Protein AF-A0A813ELY6-F1 (afdb_monomer_lite)

Structure (mmCIF, N/CA/C/O backbone):
data_AF-A0A813ELY6-F1
#
_entry.id   AF-A0A813ELY6-F1
#
loop_
_atom_site.group_PDB
_atom_site.id
_atom_site.type_symbol
_atom_site.label_atom_id
_atom_site.label_alt_id
_atom_site.label_comp_id
_atom_site.label_asym_id
_atom_site.label_entity_id
_atom_site.label_seq_id
_atom_site.pdbx_PDB_ins_code
_atom_site.Cartn_x
_atom_site.Cartn_y
_atom_site.Cartn_z
_atom_site.occupancy
_atom_site.B_iso_or_equiv
_atom_site.auth_seq_id
_atom_site.auth_comp_id
_atom_site.auth_asym_id
_atom_site.auth_atom_id
_atom_site.pdbx_PDB_model_num
ATOM 1 N N . ALA A 1 1 ? 11.443 0.038 -46.497 1.00 30.19 1 ALA A N 1
ATOM 2 C CA . ALA A 1 1 ? 11.469 -1.046 -45.495 1.00 30.19 1 ALA A CA 1
ATOM 3 C C . ALA A 1 1 ? 12.921 -1.267 -45.103 1.00 30.19 1 ALA A C 1
ATOM 5 O O . ALA A 1 1 ? 13.732 -1.429 -46.005 1.00 30.19 1 ALA A O 1
ATOM 6 N N . TYR A 1 2 ? 13.253 -1.204 -43.813 1.00 27.05 2 TYR A N 1
ATOM 7 C CA . TYR A 1 2 ? 14.618 -1.429 -43.331 1.00 27.05 2 TYR A CA 1
ATOM 8 C C . TYR A 1 2 ? 14.737 -2.851 -42.790 1.00 27.05 2 TYR A C 1
ATOM 10 O O . TYR A 1 2 ? 14.126 -3.178 -41.778 1.00 27.05 2 TYR A O 1
ATOM 18 N N . ALA A 1 3 ? 15.506 -3.688 -43.484 1.00 26.28 3 ALA A N 1
ATOM 19 C CA . ALA A 1 3 ? 15.917 -4.991 -42.987 1.00 26.28 3 ALA A CA 1
ATOM 20 C C . ALA A 1 3 ? 17.248 -4.822 -42.241 1.00 26.28 3 ALA A C 1
ATOM 22 O O . ALA A 1 3 ? 18.302 -4.740 -42.867 1.00 26.28 3 ALA A O 1
ATOM 23 N N . HIS A 1 4 ? 17.186 -4.733 -40.913 1.00 32.16 4 HIS A N 1
ATOM 24 C CA . HIS A 1 4 ? 18.369 -4.787 -40.057 1.00 32.16 4 HIS A CA 1
ATOM 25 C C . HIS A 1 4 ? 18.726 -6.247 -39.774 1.00 32.16 4 HIS A C 1
ATOM 27 O O . HIS A 1 4 ? 18.139 -6.893 -38.909 1.00 32.16 4 HIS A O 1
ATOM 33 N N . SER A 1 5 ? 19.666 -6.784 -40.552 1.00 32.81 5 SER A N 1
ATOM 34 C CA . SER A 1 5 ? 20.292 -8.086 -40.307 1.00 32.81 5 SER A CA 1
ATOM 35 C C . SER A 1 5 ? 21.475 -7.919 -39.346 1.00 32.81 5 SER A C 1
ATOM 37 O O . SER A 1 5 ? 22.635 -8.031 -39.748 1.00 32.81 5 SER A O 1
ATOM 39 N N . ASP A 1 6 ? 21.180 -7.574 -38.094 1.00 33.91 6 ASP A N 1
ATOM 40 C CA . ASP A 1 6 ? 22.196 -7.263 -37.087 1.00 33.91 6 ASP A CA 1
ATOM 41 C C . ASP A 1 6 ? 22.738 -8.556 -36.438 1.00 33.91 6 ASP A C 1
ATOM 43 O O . ASP A 1 6 ? 22.082 -9.157 -35.587 1.00 33.91 6 ASP A O 1
ATOM 47 N N . THR A 1 7 ? 23.957 -8.966 -36.813 1.00 37.94 7 THR A N 1
ATOM 48 C CA . THR A 1 7 ? 24.634 -10.175 -36.294 1.00 37.94 7 THR A CA 1
ATOM 49 C C . THR A 1 7 ? 26.105 -9.876 -35.973 1.00 37.94 7 THR A C 1
ATOM 51 O O . THR A 1 7 ? 26.896 -9.672 -36.893 1.00 37.94 7 THR A O 1
ATOM 54 N N . VAL A 1 8 ? 26.498 -9.847 -34.687 1.00 32.88 8 VAL A N 1
ATOM 55 C CA . VAL A 1 8 ? 27.880 -9.534 -34.241 1.00 32.88 8 VAL A CA 1
ATOM 56 C C . VAL A 1 8 ? 28.276 -10.329 -32.972 1.00 32.88 8 VAL A C 1
ATOM 58 O O . VAL A 1 8 ? 27.542 -10.303 -31.989 1.00 32.88 8 VAL A O 1
ATOM 61 N N . LEU A 1 9 ? 29.450 -10.988 -33.000 1.00 36.56 9 LEU A N 1
ATOM 62 C CA . LEU A 1 9 ? 30.068 -11.868 -31.970 1.00 36.56 9 LEU A CA 1
ATOM 63 C C . LEU A 1 9 ? 31.516 -11.369 -31.669 1.00 36.56 9 LEU A C 1
ATOM 65 O O . LEU A 1 9 ? 32.000 -10.504 -32.399 1.00 36.56 9 LEU A O 1
ATOM 69 N N . VAL A 1 10 ? 32.339 -11.776 -30.683 1.00 35.75 10 VAL A N 1
ATOM 70 C CA . VAL A 1 10 ? 32.435 -12.878 -29.671 1.00 35.75 10 VAL A CA 1
ATOM 71 C C . VAL A 1 10 ? 32.717 -12.197 -28.280 1.00 35.75 10 VAL A C 1
ATOM 73 O O . VAL A 1 10 ? 32.710 -10.969 -28.263 1.00 35.75 10 VAL A O 1
ATOM 76 N N . ALA A 1 11 ? 32.986 -12.695 -27.050 1.00 40.47 11 ALA A N 1
ATOM 77 C CA . ALA A 1 11 ? 33.322 -13.915 -26.252 1.00 40.47 11 ALA A CA 1
ATOM 78 C C . ALA A 1 11 ? 32.999 -13.566 -24.749 1.00 40.47 11 ALA A C 1
ATOM 80 O O . ALA A 1 11 ? 32.497 -12.470 -24.501 1.00 40.47 11 ALA A O 1
ATOM 81 N N . ALA A 1 12 ? 33.284 -14.312 -23.669 1.00 35.25 12 ALA A N 1
ATOM 82 C CA . ALA A 1 12 ? 33.116 -15.745 -23.369 1.00 35.25 12 ALA A CA 1
ATOM 83 C C . ALA A 1 12 ? 33.114 -15.968 -21.821 1.00 35.25 12 ALA A C 1
ATOM 85 O O . ALA A 1 12 ? 34.180 -15.957 -21.209 1.00 35.25 12 ALA A O 1
ATOM 86 N N . PHE A 1 13 ? 31.963 -16.226 -21.181 1.00 36.41 13 PHE A N 1
ATOM 87 C CA . PHE A 1 13 ? 31.841 -16.773 -19.806 1.00 36.41 13 PHE A CA 1
ATOM 88 C C . PHE A 1 13 ? 31.153 -18.146 -19.902 1.00 36.41 13 PHE A C 1
ATOM 90 O O . PHE A 1 13 ? 30.121 -18.256 -20.551 1.00 36.41 13 PHE A O 1
ATOM 97 N N . GLN A 1 14 ? 31.761 -19.221 -19.378 1.00 43.03 14 GLN A N 1
ATOM 98 C CA . GLN A 1 14 ? 31.421 -20.614 -19.770 1.00 43.03 14 GLN A CA 1
ATOM 99 C C . GLN A 1 14 ? 31.402 -20.847 -21.306 1.00 43.03 14 GLN A C 1
ATOM 101 O O . GLN A 1 14 ? 30.749 -21.757 -21.802 1.00 43.03 14 GLN A O 1
ATOM 106 N N . GLY A 1 15 ? 32.125 -20.019 -22.071 1.00 41.16 15 GLY A N 1
ATOM 107 C CA . GLY A 1 15 ? 32.094 -19.996 -23.539 1.00 41.16 15 GLY A CA 1
ATOM 108 C C . GLY A 1 15 ? 31.066 -19.030 -24.148 1.00 41.16 15 GLY A C 1
ATOM 109 O O . GLY A 1 15 ? 31.254 -18.618 -25.288 1.00 41.16 15 GLY A O 1
ATOM 110 N N . ALA A 1 16 ? 30.049 -18.589 -23.399 1.00 41.53 16 ALA A N 1
ATOM 111 C CA . ALA A 1 16 ? 29.002 -17.696 -23.895 1.00 41.53 16 ALA A CA 1
ATOM 112 C C . ALA A 1 16 ? 29.489 -16.247 -24.074 1.00 41.53 16 ALA A C 1
ATOM 114 O O . ALA A 1 16 ? 29.995 -15.614 -23.143 1.00 41.53 16 ALA A O 1
ATOM 115 N N . VAL A 1 17 ? 29.331 -15.722 -25.286 1.00 49.66 17 VAL A N 1
ATOM 116 C CA . VAL A 1 17 ? 29.594 -14.327 -25.664 1.00 49.66 17 VAL A CA 1
ATOM 117 C C . VAL A 1 17 ? 28.619 -13.373 -24.990 1.00 49.66 17 VAL A C 1
ATOM 119 O O . VAL A 1 17 ? 27.432 -13.669 -24.909 1.00 49.66 17 VAL A O 1
ATOM 122 N N . VAL A 1 18 ? 29.085 -12.171 -24.630 1.00 55.97 18 VAL A N 1
ATOM 123 C CA . VAL A 1 18 ? 28.183 -11.044 -24.344 1.00 55.97 18 VAL A CA 1
ATOM 124 C C . VAL A 1 18 ? 28.690 -9.752 -24.996 1.00 55.97 18 VAL A C 1
ATOM 126 O O . VAL A 1 18 ? 29.409 -8.960 -24.384 1.00 55.97 18 VAL A O 1
ATOM 129 N N . LEU A 1 19 ? 28.277 -9.505 -26.245 1.00 67.00 19 LEU A N 1
ATOM 130 C CA . LEU A 1 19 ? 28.296 -8.155 -26.839 1.00 67.00 19 LEU A CA 1
ATOM 131 C C . LEU A 1 19 ? 26.985 -7.384 -26.609 1.00 67.00 19 LEU A C 1
ATOM 133 O O . LEU A 1 19 ? 26.951 -6.173 -26.820 1.00 67.00 19 LEU A O 1
ATOM 137 N N . ARG A 1 20 ? 25.929 -8.068 -26.155 1.00 76.69 20 ARG A N 1
ATOM 138 C CA . ARG A 1 20 ? 24.610 -7.511 -25.843 1.00 76.69 20 ARG A CA 1
ATOM 139 C C . ARG A 1 20 ? 24.124 -8.074 -24.510 1.00 76.69 20 ARG A C 1
ATOM 141 O O . ARG A 1 20 ? 23.577 -9.169 -24.464 1.00 76.69 20 ARG A O 1
ATOM 148 N N . ASP A 1 21 ? 24.328 -7.323 -23.438 1.00 85.06 21 ASP A N 1
ATOM 149 C CA . ASP A 1 21 ? 23.593 -7.498 -22.185 1.00 85.06 21 ASP A CA 1
ATOM 150 C C . ASP A 1 21 ? 22.365 -6.572 -22.157 1.00 85.06 21 ASP A C 1
ATOM 152 O O . ASP A 1 21 ? 22.252 -5.657 -22.976 1.00 85.06 21 ASP A O 1
ATOM 156 N N . CYS A 1 22 ? 21.424 -6.779 -21.235 1.00 87.81 22 CYS A N 1
ATOM 157 C CA . CYS A 1 22 ? 20.432 -5.751 -20.911 1.00 87.81 22 CYS A CA 1
ATOM 158 C C . CYS A 1 22 ? 20.450 -5.406 -19.428 1.00 87.81 22 CYS A C 1
ATOM 160 O O . CYS A 1 22 ? 20.624 -6.280 -18.583 1.00 87.81 22 CYS A O 1
ATOM 162 N N . PHE A 1 23 ? 20.196 -4.134 -19.137 1.00 91.19 23 PHE A N 1
ATOM 163 C CA . PHE A 1 23 ? 19.874 -3.666 -17.796 1.00 91.19 23 PHE A CA 1
ATOM 164 C C . PHE A 1 23 ? 18.360 -3.486 -17.707 1.00 91.19 23 PHE A C 1
ATOM 166 O O . PHE A 1 23 ? 17.787 -2.761 -18.527 1.00 91.19 23 PHE A O 1
ATOM 173 N N . CYS A 1 24 ? 17.715 -4.112 -16.725 1.00 93.2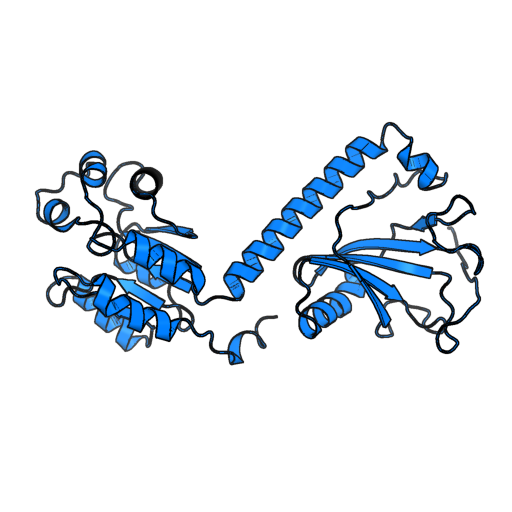5 24 CYS A N 1
ATOM 174 C CA . CYS A 1 24 ? 16.291 -3.944 -16.454 1.00 93.25 24 CYS A CA 1
ATOM 175 C C . CYS A 1 24 ? 16.060 -3.428 -15.029 1.00 93.25 24 CYS A C 1
ATOM 177 O O . CYS A 1 24 ? 16.519 -4.020 -14.057 1.00 93.25 24 CYS A O 1
ATOM 179 N N . VAL A 1 25 ? 15.308 -2.335 -14.903 1.00 94.56 25 VAL A N 1
ATOM 180 C CA . VAL A 1 25 ? 14.793 -1.851 -13.620 1.00 94.56 25 VAL A CA 1
ATOM 181 C C . VAL A 1 25 ? 13.511 -2.611 -13.307 1.00 94.56 25 VAL A C 1
ATOM 183 O O . VAL A 1 25 ? 12.533 -2.522 -14.051 1.00 94.56 25 VAL A O 1
ATOM 186 N N . VAL A 1 26 ? 13.505 -3.332 -12.191 1.00 92.31 26 VAL A N 1
ATOM 187 C CA . VAL A 1 26 ? 12.359 -4.100 -11.692 1.00 92.31 26 VAL A CA 1
ATOM 188 C C . VAL A 1 26 ? 11.607 -3.288 -10.636 1.00 92.31 26 VAL A C 1
ATOM 190 O O . VAL A 1 26 ? 12.228 -2.647 -9.788 1.00 92.31 26 VAL A O 1
ATOM 193 N N . THR A 1 27 ? 10.273 -3.337 -10.662 1.00 91.00 27 THR A N 1
ATOM 194 C CA . THR A 1 27 ? 9.385 -2.848 -9.591 1.00 91.00 27 THR A CA 1
ATOM 195 C C . THR A 1 27 ? 8.210 -3.811 -9.414 1.00 91.00 27 THR A C 1
ATOM 197 O O . THR A 1 27 ? 7.490 -4.058 -10.379 1.00 91.00 27 THR A O 1
ATOM 200 N N . ALA A 1 28 ? 7.986 -4.331 -8.203 1.00 85.31 28 ALA A N 1
ATOM 201 C CA . ALA A 1 28 ? 6.854 -5.212 -7.866 1.00 85.31 28 ALA A CA 1
ATOM 202 C C . ALA A 1 28 ? 6.628 -6.348 -8.881 1.00 85.31 28 ALA A C 1
ATOM 204 O O . ALA A 1 28 ? 5.572 -6.438 -9.506 1.00 85.31 28 ALA A O 1
ATOM 205 N N . HIS A 1 29 ? 7.633 -7.219 -9.034 1.00 87.62 29 HIS A N 1
ATOM 206 C CA . HIS A 1 29 ? 7.570 -8.412 -9.895 1.00 87.62 29 HIS A CA 1
ATOM 207 C C . HIS A 1 29 ? 7.355 -8.093 -11.390 1.00 87.62 29 HIS A C 1
ATOM 209 O O . HIS A 1 29 ? 6.993 -8.969 -12.169 1.00 87.62 29 HIS A O 1
ATOM 215 N N . ARG A 1 30 ? 7.572 -6.838 -11.812 1.00 92.81 30 ARG A N 1
ATOM 216 C CA . ARG A 1 30 ? 7.388 -6.374 -13.194 1.00 92.81 30 ARG A CA 1
ATOM 217 C C . ARG A 1 30 ? 8.584 -5.547 -13.672 1.00 92.81 30 ARG A C 1
ATOM 219 O O . ARG A 1 30 ? 9.176 -4.816 -12.874 1.00 92.81 30 ARG A O 1
ATOM 226 N N . PRO A 1 31 ? 8.928 -5.608 -14.968 1.00 94.31 31 PRO A N 1
ATOM 227 C CA . PRO A 1 31 ? 9.921 -4.723 -15.557 1.00 94.31 31 PRO A CA 1
ATOM 228 C C . PRO A 1 31 ? 9.321 -3.320 -15.717 1.00 94.31 31 PRO A C 1
ATOM 230 O O . PRO A 1 31 ? 8.333 -3.129 -16.423 1.00 94.31 31 PRO A O 1
ATOM 233 N N . PHE A 1 32 ? 9.916 -2.334 -15.048 1.00 94.81 32 PHE A N 1
ATOM 234 C CA . PHE A 1 32 ? 9.527 -0.925 -15.136 1.00 94.81 32 PHE A CA 1
ATOM 235 C C . PHE A 1 32 ? 10.153 -0.248 -16.361 1.00 94.81 32 PHE A C 1
ATOM 237 O O . PHE A 1 32 ? 9.503 0.502 -17.086 1.00 94.81 32 PHE A O 1
ATOM 244 N N . HIS A 1 33 ? 11.442 -0.504 -16.576 1.00 95.62 33 HIS A N 1
ATOM 245 C CA . HIS A 1 33 ? 12.243 0.101 -17.632 1.00 95.62 33 HIS A CA 1
ATOM 246 C C . HIS A 1 33 ? 13.429 -0.809 -17.965 1.00 95.62 33 HIS A C 1
ATOM 248 O O . HIS A 1 33 ? 13.801 -1.672 -17.172 1.00 95.62 33 HIS A O 1
ATOM 254 N N . GLY A 1 34 ? 14.050 -0.616 -19.123 1.00 94.00 34 GLY A N 1
ATOM 255 C CA . GLY A 1 34 ? 15.275 -1.312 -19.476 1.00 94.00 34 GLY A CA 1
ATOM 256 C C . GLY A 1 34 ? 15.806 -0.896 -20.837 1.00 94.00 34 GLY A C 1
ATOM 257 O O . GLY A 1 34 ? 15.122 -0.221 -21.606 1.00 94.00 34 GLY A O 1
ATOM 258 N N . TYR A 1 35 ? 17.042 -1.294 -21.107 1.00 91.81 35 TYR A N 1
ATOM 259 C CA . TYR A 1 35 ? 17.722 -1.055 -22.375 1.00 91.81 35 TYR A CA 1
ATOM 260 C C . TYR A 1 35 ? 18.763 -2.138 -22.641 1.00 91.81 35 TYR A C 1
ATOM 262 O O . TYR A 1 35 ? 19.408 -2.662 -21.725 1.00 91.81 35 TYR A O 1
ATOM 270 N N . TRP A 1 36 ? 18.970 -2.432 -23.921 1.00 88.31 36 TRP A N 1
ATOM 271 C CA . TRP A 1 36 ? 20.124 -3.196 -24.369 1.00 88.31 36 TRP A CA 1
ATOM 272 C C . TRP A 1 36 ? 21.387 -2.358 -24.197 1.00 88.31 36 TRP A C 1
ATOM 274 O O . TRP A 1 36 ? 21.431 -1.183 -24.558 1.00 88.31 36 TRP A O 1
ATOM 284 N N . ARG A 1 37 ? 22.428 -2.981 -23.659 1.00 84.69 37 ARG A N 1
ATOM 285 C CA . ARG A 1 37 ? 23.782 -2.459 -23.521 1.00 84.69 37 ARG A CA 1
ATOM 286 C C . ARG A 1 37 ? 24.627 -3.126 -24.600 1.00 84.69 37 ARG A C 1
ATOM 288 O O . ARG A 1 37 ? 24.983 -4.292 -24.476 1.00 84.69 37 ARG A O 1
ATOM 295 N N . ILE A 1 38 ? 24.904 -2.411 -25.687 1.00 79.31 38 ILE A N 1
ATOM 296 C CA . ILE A 1 38 ? 25.546 -3.004 -26.864 1.00 79.31 38 ILE A CA 1
ATOM 297 C C . ILE A 1 38 ? 27.000 -2.537 -26.959 1.00 79.31 38 ILE A C 1
ATOM 299 O O . ILE A 1 38 ? 27.316 -1.344 -26.926 1.00 79.31 38 ILE A O 1
ATOM 303 N N . ARG A 1 39 ? 27.906 -3.515 -27.026 1.00 74.31 39 ARG A N 1
ATOM 304 C CA . ARG A 1 39 ? 29.361 -3.360 -26.957 1.00 74.31 39 ARG A CA 1
ATOM 305 C C . ARG A 1 39 ? 29.957 -3.602 -28.345 1.00 74.31 39 ARG A C 1
ATOM 307 O O . ARG A 1 39 ? 29.808 -4.684 -28.897 1.00 74.31 39 ARG A O 1
ATOM 314 N N . GLN A 1 40 ? 30.701 -2.637 -28.889 1.00 70.38 40 GLN A N 1
ATOM 315 C CA . GLN A 1 40 ? 31.366 -2.801 -30.196 1.00 70.38 40 GLN A CA 1
ATOM 316 C C . GLN A 1 40 ? 32.539 -3.799 -30.182 1.00 70.38 40 GLN A C 1
ATOM 318 O O . GLN A 1 40 ? 32.982 -4.241 -31.238 1.00 70.38 40 GLN A O 1
ATOM 323 N N . SER A 1 41 ? 33.086 -4.141 -29.010 1.00 70.06 41 SER A N 1
ATOM 324 C CA . SER A 1 41 ? 34.095 -5.199 -28.882 1.00 70.06 41 SER A CA 1
ATOM 325 C C . SER A 1 41 ? 34.249 -5.687 -27.442 1.00 70.06 41 SER A C 1
ATOM 327 O O . SER A 1 41 ? 33.978 -4.952 -26.489 1.00 70.06 41 SER A O 1
ATOM 329 N N . LEU A 1 42 ? 34.833 -6.879 -27.297 1.00 67.00 42 LEU A N 1
ATOM 330 C CA . LEU A 1 42 ? 35.316 -7.458 -26.035 1.00 67.00 42 LEU A CA 1
ATOM 331 C C . LEU A 1 42 ? 36.193 -6.535 -25.186 1.00 67.00 42 LEU A C 1
ATOM 333 O O . LEU A 1 42 ? 36.220 -6.646 -23.965 1.00 67.00 42 LEU A O 1
ATOM 337 N N . LYS A 1 43 ? 36.942 -5.631 -25.828 1.00 64.75 43 LYS A N 1
ATOM 338 C CA . LYS A 1 43 ? 37.854 -4.705 -25.144 1.00 64.75 43 LYS A CA 1
ATOM 339 C C . LYS A 1 43 ? 37.119 -3.489 -24.558 1.00 64.75 43 LYS A C 1
ATOM 341 O O . LYS A 1 43 ? 37.751 -2.651 -23.913 1.00 64.75 43 LYS A O 1
ATOM 346 N N . SER A 1 44 ? 35.803 -3.379 -24.766 1.00 60.62 44 SER A N 1
ATOM 347 C CA . SER A 1 44 ? 34.952 -2.376 -24.127 1.00 60.62 44 SER A CA 1
ATOM 348 C C . SER A 1 44 ? 34.434 -2.894 -22.785 1.00 60.62 44 SER A C 1
ATOM 350 O O . SER A 1 44 ? 33.454 -3.635 -22.721 1.00 60.62 44 SER A O 1
ATOM 352 N N . ALA A 1 45 ? 35.084 -2.465 -21.699 1.00 53.75 45 ALA A N 1
ATOM 353 C CA . ALA A 1 45 ? 34.725 -2.846 -20.330 1.00 53.75 45 ALA A CA 1
ATOM 354 C C . ALA A 1 45 ? 33.294 -2.430 -19.918 1.00 53.75 45 ALA A C 1
ATOM 356 O O . ALA A 1 45 ? 32.734 -3.011 -18.996 1.00 53.75 45 ALA A O 1
ATOM 357 N N . SER A 1 46 ? 32.678 -1.464 -20.612 1.00 57.06 46 SER A N 1
ATOM 358 C CA . SER A 1 46 ? 31.242 -1.182 -20.506 1.00 57.06 46 SER A CA 1
ATOM 359 C C . SER A 1 46 ? 30.654 -0.714 -21.842 1.00 57.06 46 SER A C 1
ATOM 361 O O . SER A 1 46 ? 31.368 -0.187 -22.703 1.00 57.06 46 SER A O 1
ATOM 363 N N . ALA A 1 47 ? 29.336 -0.857 -22.002 1.00 55.25 47 ALA A N 1
ATOM 364 C CA . ALA A 1 47 ? 28.576 -0.293 -23.125 1.00 55.25 47 ALA A CA 1
ATOM 365 C C . ALA A 1 47 ? 28.327 1.228 -23.005 1.00 55.25 47 ALA A C 1
ATOM 367 O O . ALA A 1 47 ? 27.679 1.812 -23.864 1.00 55.25 47 ALA A O 1
ATOM 368 N N . ALA A 1 48 ? 28.826 1.874 -21.945 1.00 52.28 48 ALA A N 1
ATOM 369 C CA . ALA A 1 48 ? 28.689 3.313 -21.699 1.00 52.28 48 ALA A CA 1
ATOM 370 C C . ALA A 1 48 ? 30.038 4.060 -21.776 1.00 52.28 48 ALA A C 1
ATOM 372 O O . ALA A 1 48 ? 30.152 5.193 -21.313 1.00 52.28 48 ALA A O 1
ATOM 373 N N . SER A 1 49 ? 31.081 3.419 -22.317 1.00 51.28 49 SER A N 1
ATOM 374 C CA . SER A 1 49 ? 32.393 4.046 -22.497 1.00 51.28 49 SER A CA 1
ATOM 375 C C . SER A 1 49 ? 32.467 4.853 -23.797 1.00 51.28 49 SER A C 1
ATOM 377 O O . SER A 1 49 ? 31.797 4.537 -24.780 1.00 51.28 49 SER A O 1
ATOM 379 N N . THR A 1 50 ? 33.372 5.835 -23.847 1.00 53.97 50 THR A N 1
ATOM 380 C CA . THR A 1 50 ? 33.683 6.662 -25.034 1.00 53.97 50 THR A CA 1
ATOM 381 C C . THR A 1 50 ? 34.251 5.880 -26.232 1.00 53.97 50 THR A C 1
ATOM 383 O O . THR A 1 50 ? 34.629 6.474 -27.236 1.00 53.97 50 THR A O 1
ATOM 386 N N . LYS A 1 51 ? 34.305 4.544 -26.156 1.00 58.88 51 LYS A N 1
ATOM 387 C CA . LYS A 1 51 ? 34.793 3.624 -27.194 1.00 58.88 51 LYS A CA 1
ATOM 388 C C . LYS A 1 51 ? 33.645 2.989 -27.999 1.00 58.88 51 LYS A C 1
ATOM 390 O O . LYS A 1 51 ? 33.710 1.812 -28.341 1.00 58.88 51 LYS A O 1
ATOM 395 N N . GLY A 1 52 ? 32.588 3.762 -28.263 1.00 59.78 52 GLY A N 1
ATOM 396 C CA . GLY A 1 52 ? 31.516 3.407 -29.204 1.00 59.78 52 GLY A CA 1
ATOM 397 C C . GLY A 1 52 ? 30.411 2.476 -28.688 1.00 59.78 52 GLY A C 1
ATOM 398 O O . GLY A 1 52 ? 29.611 1.996 -29.486 1.00 59.78 52 GLY A O 1
ATOM 399 N N . GLY A 1 53 ? 30.331 2.205 -27.381 1.00 67.25 53 GLY A N 1
ATOM 400 C CA . GLY A 1 53 ? 29.172 1.497 -26.820 1.00 67.25 53 GLY A CA 1
ATOM 401 C C . GLY A 1 53 ? 27.880 2.317 -26.952 1.00 67.25 53 GLY A C 1
ATOM 402 O O . GLY A 1 53 ? 27.927 3.548 -26.913 1.00 67.25 53 GLY A O 1
ATOM 403 N N . TYR A 1 54 ? 26.733 1.650 -27.108 1.00 75.62 54 TYR A N 1
ATOM 404 C CA . TYR A 1 54 ? 25.430 2.320 -27.178 1.00 75.62 54 TYR A CA 1
ATOM 405 C C . TYR A 1 54 ? 24.356 1.645 -26.317 1.00 75.62 54 TYR A C 1
ATOM 407 O O . TYR A 1 54 ? 24.474 0.480 -25.926 1.00 75.62 54 TYR A O 1
ATOM 415 N N . GLN A 1 55 ? 23.318 2.421 -25.996 1.00 85.62 55 GLN A N 1
ATOM 416 C CA . GLN A 1 55 ? 22.127 1.970 -25.280 1.00 85.62 55 GLN A CA 1
ATOM 417 C C . GLN A 1 55 ? 20.939 1.996 -26.244 1.00 85.62 55 GLN A C 1
ATOM 419 O O . GLN A 1 55 ? 20.661 3.040 -26.833 1.00 85.62 55 GLN A O 1
ATOM 424 N N . ASP A 1 56 ? 20.260 0.862 -26.407 1.00 86.19 56 ASP A N 1
ATOM 425 C CA . ASP A 1 56 ? 19.024 0.759 -27.189 1.00 86.19 56 ASP A CA 1
ATOM 426 C C . ASP A 1 56 ? 17.830 0.538 -26.253 1.00 86.19 56 ASP A C 1
ATOM 428 O O . ASP A 1 56 ? 17.718 -0.487 -25.578 1.00 86.19 56 ASP A O 1
ATOM 432 N N . PHE A 1 57 ? 16.942 1.531 -26.220 1.00 88.88 57 PHE A N 1
ATOM 433 C CA . PHE A 1 57 ? 15.747 1.571 -25.380 1.00 88.88 57 PHE A CA 1
ATOM 434 C C . PHE A 1 57 ? 14.525 0.897 -26.027 1.00 88.88 57 PHE A C 1
ATOM 436 O O . PHE A 1 57 ? 13.460 0.860 -25.411 1.00 88.88 57 PHE A O 1
ATOM 443 N N . ASN A 1 58 ? 14.655 0.321 -27.230 1.00 87.25 58 ASN A N 1
ATOM 444 C CA . ASN A 1 58 ? 13.658 -0.574 -27.825 1.00 87.25 58 ASN A CA 1
ATOM 445 C C . ASN A 1 58 ? 13.714 -1.968 -27.164 1.00 87.25 58 ASN A C 1
ATOM 447 O O . ASN A 1 58 ? 13.947 -3.005 -27.791 1.00 87.25 58 ASN A O 1
ATOM 451 N N . PHE A 1 59 ? 13.569 -1.975 -25.841 1.00 88.00 59 PHE A N 1
ATOM 452 C CA . PHE A 1 59 ? 13.711 -3.147 -24.996 1.00 88.00 59 PHE A CA 1
ATOM 453 C C . PHE A 1 59 ? 12.337 -3.795 -24.750 1.00 88.00 59 PHE A C 1
ATOM 455 O O . PHE A 1 59 ? 11.412 -3.101 -24.317 1.00 88.00 59 PHE A O 1
ATOM 462 N N . PRO A 1 60 ? 12.156 -5.104 -25.015 1.00 89.62 60 PRO A N 1
ATOM 463 C CA . PRO A 1 60 ? 10.841 -5.740 -25.004 1.00 89.62 60 PRO A CA 1
ATOM 464 C C . PRO A 1 60 ? 10.383 -6.087 -23.576 1.00 89.62 60 PRO A C 1
ATOM 466 O O . PRO A 1 60 ? 10.303 -7.252 -23.189 1.00 89.62 60 PRO A O 1
ATOM 469 N N . LEU A 1 61 ? 10.046 -5.057 -22.791 1.00 91.94 61 LEU A N 1
ATOM 470 C CA . LEU A 1 61 ? 9.595 -5.166 -21.394 1.00 91.94 61 LEU A CA 1
ATOM 471 C C . LEU A 1 61 ? 8.447 -6.174 -21.214 1.00 91.94 61 LEU A C 1
ATOM 473 O O . LEU A 1 61 ? 8.426 -6.908 -20.234 1.00 91.94 61 LEU A O 1
ATOM 477 N N . ALA A 1 62 ? 7.505 -6.230 -22.159 1.00 91.44 62 ALA A N 1
ATOM 478 C CA . ALA A 1 62 ? 6.380 -7.164 -22.104 1.00 91.44 62 ALA A CA 1
ATOM 479 C C . ALA A 1 62 ? 6.812 -8.634 -22.257 1.00 91.44 62 ALA A C 1
ATOM 481 O O . ALA A 1 62 ? 6.257 -9.502 -21.589 1.00 91.44 62 ALA A O 1
ATOM 482 N N . ASP A 1 63 ? 7.818 -8.908 -23.092 1.00 88.56 63 ASP A N 1
ATOM 483 C CA . ASP A 1 63 ? 8.279 -10.269 -23.377 1.00 88.56 63 ASP A CA 1
ATOM 484 C C . ASP A 1 63 ? 9.017 -10.851 -22.165 1.00 88.56 63 ASP A C 1
ATOM 486 O O . ASP A 1 63 ? 8.731 -11.964 -21.728 1.00 88.56 63 ASP A O 1
ATOM 490 N N . ILE A 1 64 ? 9.913 -10.064 -21.558 1.00 89.06 64 ILE A N 1
ATOM 491 C CA . ILE A 1 64 ? 10.712 -10.487 -20.396 1.00 89.06 64 ILE A CA 1
ATOM 492 C C . ILE A 1 64 ? 9.942 -10.461 -19.062 1.00 89.06 64 ILE A C 1
ATOM 494 O O . ILE A 1 64 ? 10.495 -10.827 -18.024 1.00 89.06 64 ILE A O 1
ATOM 498 N N . ALA A 1 65 ? 8.684 -10.006 -19.054 1.00 91.94 65 ALA A N 1
ATOM 499 C CA . ALA A 1 65 ? 7.938 -9.756 -17.820 1.00 91.94 65 ALA A CA 1
ATOM 500 C C . ALA A 1 65 ? 7.763 -11.009 -16.949 1.00 91.94 65 ALA A C 1
ATOM 502 O O . ALA A 1 65 ? 7.791 -10.908 -15.724 1.00 91.94 65 ALA A O 1
ATOM 503 N N . HIS A 1 66 ? 7.637 -12.181 -17.575 1.00 90.12 66 HIS A N 1
ATOM 504 C CA . HIS A 1 66 ? 7.514 -13.457 -16.876 1.00 90.12 66 HIS A CA 1
ATOM 505 C C . HIS A 1 66 ? 8.819 -13.866 -16.170 1.00 90.12 66 HIS A C 1
ATOM 507 O O . HIS A 1 66 ? 8.780 -14.171 -14.981 1.00 90.12 66 HIS A O 1
ATOM 513 N N . PHE A 1 67 ? 9.977 -13.749 -16.835 1.00 89.81 67 PHE A N 1
ATOM 514 C CA . PHE A 1 67 ? 11.288 -13.968 -16.207 1.00 89.81 67 PHE A CA 1
ATOM 515 C C . PHE A 1 67 ? 11.537 -13.014 -15.033 1.00 89.81 67 PHE A C 1
ATOM 517 O O . PHE A 1 67 ? 12.083 -13.421 -14.012 1.00 89.81 67 PHE A O 1
ATOM 524 N N . VAL A 1 68 ? 11.111 -11.751 -15.143 1.00 91.50 68 VAL A N 1
ATOM 525 C CA . VAL A 1 68 ? 11.234 -10.769 -14.052 1.00 91.50 68 VAL A CA 1
ATOM 526 C C . VAL A 1 68 ? 10.333 -11.109 -12.865 1.00 91.50 68 VAL A C 1
ATOM 528 O O . VAL A 1 68 ? 10.776 -10.982 -11.722 1.00 91.50 68 VAL A O 1
ATOM 531 N N . ALA A 1 69 ? 9.103 -11.568 -13.109 1.00 90.31 69 ALA A N 1
ATOM 532 C CA . ALA A 1 69 ? 8.213 -12.037 -12.051 1.00 90.31 69 ALA A CA 1
ATOM 533 C C . ALA A 1 69 ? 8.787 -13.277 -11.349 1.00 90.31 69 ALA A C 1
ATOM 535 O O . ALA A 1 69 ? 8.871 -13.313 -10.123 1.00 90.31 69 ALA A O 1
ATOM 536 N N . GLU A 1 70 ? 9.264 -14.255 -12.120 1.00 89.69 70 GLU A N 1
ATOM 537 C CA . GLU A 1 70 ? 9.869 -15.480 -11.602 1.00 89.69 70 GLU A CA 1
ATOM 538 C C . GLU A 1 70 ? 11.163 -15.205 -10.820 1.00 89.69 70 GLU A C 1
ATOM 540 O O . GLU A 1 70 ? 11.329 -15.711 -9.711 1.00 89.69 70 GLU A O 1
ATOM 545 N N . PHE A 1 71 ? 12.050 -14.346 -11.331 1.00 89.69 71 PHE A N 1
ATOM 546 C CA . PHE A 1 71 ? 13.239 -13.877 -10.618 1.00 89.69 71 PHE A CA 1
ATOM 547 C C . PHE A 1 71 ? 12.871 -13.188 -9.292 1.00 89.69 71 PHE A C 1
ATOM 549 O O . PHE A 1 71 ? 13.452 -13.501 -8.249 1.00 89.69 71 PHE A O 1
ATOM 556 N N . ALA A 1 72 ? 11.889 -12.281 -9.303 1.00 88.62 72 ALA A N 1
ATOM 557 C CA . ALA A 1 72 ? 11.432 -11.579 -8.105 1.00 88.62 72 ALA A CA 1
ATOM 558 C C . ALA A 1 72 ? 10.792 -12.536 -7.081 1.00 88.62 72 ALA A C 1
ATOM 560 O O . ALA A 1 72 ? 11.006 -12.373 -5.879 1.00 88.62 72 ALA A O 1
ATOM 561 N N . ASN A 1 73 ? 10.083 -13.574 -7.540 1.00 85.44 73 ASN A N 1
ATOM 562 C CA . ASN A 1 73 ? 9.522 -14.633 -6.696 1.00 85.44 73 ASN A CA 1
ATOM 563 C C . ASN A 1 73 ? 10.626 -15.525 -6.095 1.00 85.44 73 ASN A C 1
ATOM 565 O O . ASN A 1 73 ? 10.622 -15.766 -4.889 1.00 85.44 73 ASN A O 1
ATOM 569 N N . LYS A 1 74 ? 11.606 -15.961 -6.903 1.00 86.88 74 LYS A N 1
ATOM 570 C CA . LYS A 1 74 ? 12.759 -16.782 -6.475 1.00 86.88 74 LYS A CA 1
ATOM 571 C C . LYS A 1 74 ? 13.662 -16.058 -5.460 1.00 86.88 74 LYS A C 1
ATOM 573 O O . LYS A 1 74 ? 14.236 -16.709 -4.592 1.00 86.88 74 LYS A O 1
ATOM 578 N N . THR A 1 75 ? 13.819 -14.734 -5.571 1.00 86.75 75 THR A N 1
ATOM 579 C CA . THR A 1 75 ? 14.815 -13.956 -4.796 1.00 86.75 75 THR A CA 1
ATOM 580 C C . THR A 1 75 ? 14.235 -13.019 -3.734 1.00 86.75 75 THR A C 1
ATOM 582 O O . THR A 1 75 ? 14.967 -12.552 -2.861 1.00 86.75 75 THR A O 1
ATOM 585 N N . GLY A 1 76 ? 12.944 -12.685 -3.803 1.00 85.31 76 GLY A N 1
ATOM 586 C CA . GLY A 1 76 ? 12.335 -11.651 -2.965 1.00 85.31 76 GLY A CA 1
ATOM 587 C C . GLY A 1 76 ? 12.783 -10.219 -3.299 1.00 85.31 76 GLY A C 1
ATOM 588 O O . GLY A 1 76 ? 12.552 -9.312 -2.491 1.00 85.31 76 GLY A O 1
ATOM 589 N N . VAL A 1 77 ? 13.421 -9.988 -4.452 1.00 86.38 77 VAL A N 1
ATOM 590 C CA . VAL A 1 77 ? 13.821 -8.655 -4.935 1.00 86.38 77 VAL A CA 1
ATOM 591 C C . VAL A 1 77 ? 12.610 -7.946 -5.544 1.00 86.38 77 VAL A C 1
ATOM 593 O O . VAL A 1 77 ? 12.054 -8.389 -6.542 1.00 86.38 77 VAL A O 1
ATOM 596 N N . VAL A 1 78 ? 12.203 -6.822 -4.945 1.00 85.94 78 VAL A N 1
ATOM 597 C CA . VAL A 1 78 ? 11.016 -6.052 -5.381 1.00 85.94 78 VAL A CA 1
ATOM 598 C C . VAL A 1 78 ? 11.365 -4.775 -6.130 1.00 85.94 78 VAL A C 1
ATOM 600 O O . VAL A 1 78 ? 10.587 -4.356 -6.984 1.00 85.94 78 VAL A O 1
ATOM 603 N N . VAL A 1 79 ? 12.514 -4.166 -5.831 1.00 90.81 79 VAL A N 1
ATOM 604 C CA . VAL A 1 79 ? 13.045 -3.004 -6.550 1.00 90.81 79 VAL A CA 1
ATOM 605 C C . VAL A 1 79 ? 14.547 -3.186 -6.704 1.00 90.81 79 VAL A C 1
ATOM 607 O O . VAL A 1 79 ? 15.230 -3.489 -5.726 1.00 90.81 79 VAL A O 1
ATOM 610 N N . GLY A 1 80 ? 15.059 -3.012 -7.918 1.00 92.12 80 GLY A N 1
ATOM 611 C CA . GLY A 1 80 ? 16.477 -3.178 -8.221 1.00 92.12 80 GLY A CA 1
ATOM 612 C C . GLY A 1 80 ? 16.764 -3.068 -9.712 1.00 92.12 80 GLY A C 1
ATOM 613 O O . GLY A 1 80 ? 15.844 -3.061 -10.531 1.00 92.12 80 GLY A O 1
ATOM 614 N N . GLY A 1 81 ? 18.047 -2.971 -10.041 1.00 92.88 81 GLY A N 1
ATOM 615 C CA . GLY A 1 81 ? 18.559 -3.136 -11.394 1.00 92.88 81 GLY A CA 1
ATOM 616 C C . GLY A 1 81 ? 19.036 -4.571 -11.543 1.00 92.88 81 GLY A C 1
ATOM 617 O O . GLY A 1 81 ? 19.751 -5.065 -10.673 1.00 92.88 81 GLY A O 1
ATOM 618 N N . VAL A 1 82 ? 18.599 -5.243 -12.601 1.00 91.69 82 VAL A N 1
ATOM 619 C CA . VAL A 1 82 ? 18.916 -6.643 -12.875 1.00 91.69 82 VAL A CA 1
ATOM 620 C C . VAL A 1 82 ? 19.541 -6.739 -14.257 1.00 91.69 82 VAL A C 1
ATOM 622 O O . VAL A 1 82 ? 18.962 -6.276 -15.244 1.00 91.69 82 VAL A O 1
ATOM 625 N N . ASP A 1 83 ? 20.727 -7.335 -14.311 1.00 89.31 83 ASP A N 1
ATOM 626 C CA . ASP A 1 83 ? 21.447 -7.584 -15.553 1.00 89.31 83 ASP A CA 1
ATOM 627 C C . ASP A 1 83 ? 21.134 -8.987 -16.071 1.00 89.31 83 ASP A C 1
ATOM 629 O O . ASP A 1 83 ? 21.517 -9.982 -15.451 1.00 89.31 83 ASP A O 1
ATOM 633 N N . PHE A 1 84 ? 20.471 -9.059 -17.227 1.00 86.69 84 PHE A N 1
ATOM 634 C CA . PHE A 1 84 ? 20.142 -10.314 -17.907 1.00 86.69 84 PHE A CA 1
ATOM 635 C C . PHE A 1 84 ? 20.968 -10.497 -19.188 1.00 86.69 84 PHE A C 1
ATOM 637 O O . PHE A 1 84 ? 21.241 -9.533 -19.916 1.00 86.69 84 PHE A O 1
ATOM 644 N N . ILE A 1 85 ? 21.315 -11.752 -19.486 1.00 85.19 85 ILE A N 1
ATOM 645 C CA . ILE A 1 85 ? 21.889 -12.195 -20.765 1.00 85.19 85 ILE A CA 1
ATOM 646 C C . ILE A 1 85 ? 21.197 -13.469 -21.266 1.00 85.19 85 ILE A C 1
ATOM 648 O O . ILE A 1 85 ? 20.719 -14.279 -20.473 1.00 85.19 85 ILE A O 1
ATOM 652 N N . TRP A 1 86 ? 21.218 -13.678 -22.580 1.00 78.88 86 TRP A N 1
ATOM 653 C CA . TRP A 1 86 ? 20.770 -14.904 -23.250 1.00 78.88 86 TRP A CA 1
ATOM 654 C C . TRP A 1 86 ? 21.968 -15.605 -23.906 1.00 78.88 86 TRP A C 1
ATOM 656 O O . TRP A 1 86 ? 23.007 -14.980 -24.127 1.00 78.88 86 TRP A O 1
ATOM 666 N N . GLN A 1 87 ? 21.842 -16.896 -24.229 1.00 69.12 87 GLN A N 1
ATOM 667 C CA . GLN A 1 87 ? 22.838 -17.573 -25.070 1.00 69.12 87 GLN A CA 1
ATOM 668 C C . GLN A 1 87 ? 22.713 -17.087 -26.523 1.00 69.12 87 GLN A C 1
ATOM 670 O O . GLN A 1 87 ? 21.603 -16.923 -27.020 1.00 69.12 87 GLN A O 1
ATOM 675 N N . GLU A 1 88 ? 23.834 -16.927 -27.236 1.00 57.34 88 GLU A N 1
ATOM 676 C CA . GLU A 1 88 ? 23.846 -16.438 -28.633 1.00 57.34 88 GLU A CA 1
ATOM 677 C C . GLU A 1 88 ? 22.980 -17.244 -29.606 1.00 57.34 88 GLU A C 1
ATOM 679 O O . GLU A 1 88 ? 22.552 -16.724 -30.633 1.00 57.34 88 GLU A O 1
ATOM 684 N N . ALA A 1 89 ? 22.768 -18.528 -29.311 1.00 55.19 89 ALA A N 1
ATOM 685 C CA . ALA A 1 89 ? 22.020 -19.441 -30.161 1.00 55.19 89 ALA A CA 1
ATOM 686 C C . ALA A 1 89 ? 20.492 -19.265 -30.065 1.00 55.19 89 ALA A C 1
ATOM 688 O O . ALA A 1 89 ? 19.780 -19.934 -30.813 1.00 55.19 89 ALA A O 1
ATOM 689 N N . ASP A 1 90 ? 19.982 -18.396 -29.183 1.00 56.94 90 ASP A N 1
ATOM 690 C CA . ASP A 1 90 ? 18.558 -18.058 -29.130 1.00 56.94 90 ASP A CA 1
ATOM 691 C C . ASP A 1 90 ? 18.255 -16.790 -29.957 1.00 56.94 90 ASP A C 1
ATOM 693 O O . ASP A 1 90 ? 18.544 -15.674 -29.516 1.00 56.94 90 ASP A O 1
ATOM 697 N N . PRO A 1 91 ? 17.652 -16.915 -31.157 1.00 53.03 91 PRO A N 1
ATOM 698 C CA . PRO A 1 91 ? 17.325 -15.768 -31.999 1.00 53.03 91 PRO A CA 1
ATOM 699 C C . PRO A 1 91 ? 16.138 -14.945 -31.473 1.00 53.03 91 PRO A C 1
ATOM 701 O O . PRO A 1 91 ? 15.790 -13.935 -32.089 1.00 53.03 91 PRO A O 1
ATOM 704 N N . GLN A 1 92 ? 15.471 -15.360 -30.387 1.00 59.31 92 GLN A N 1
ATOM 705 C CA . GLN A 1 92 ? 14.337 -14.638 -29.815 1.00 59.31 92 GLN A CA 1
ATOM 706 C C . GLN A 1 92 ? 14.421 -14.599 -28.287 1.00 59.31 92 GLN A C 1
ATOM 708 O O . GLN A 1 92 ? 14.379 -15.622 -27.625 1.00 59.31 92 GLN A O 1
ATOM 713 N N . VAL A 1 93 ? 14.343 -13.397 -27.712 1.00 62.19 93 VAL A N 1
ATOM 714 C CA . VAL A 1 93 ? 14.281 -13.088 -26.257 1.00 62.19 93 VAL A CA 1
ATOM 715 C C . VAL A 1 93 ? 13.131 -13.807 -25.502 1.00 62.19 93 VAL A C 1
ATOM 717 O O . VAL A 1 93 ? 12.970 -13.669 -24.293 1.00 62.19 93 VAL A O 1
ATOM 720 N N . ARG A 1 94 ? 12.309 -14.569 -26.229 1.00 60.53 94 ARG A N 1
ATOM 721 C CA . ARG A 1 94 ? 11.095 -15.272 -25.811 1.00 60.53 94 ARG A CA 1
ATOM 722 C C . ARG A 1 94 ? 11.286 -16.786 -25.627 1.00 60.53 94 ARG A C 1
ATOM 724 O O . ARG A 1 94 ? 10.361 -17.409 -25.116 1.00 60.53 94 ARG A O 1
ATOM 731 N N . SER A 1 95 ? 12.394 -17.386 -26.083 1.00 65.44 95 SER A N 1
ATOM 732 C CA . SER A 1 95 ? 12.528 -18.856 -26.157 1.00 65.44 95 SER A CA 1
ATOM 733 C C . SER A 1 95 ? 13.234 -19.488 -24.954 1.00 65.44 95 SER A C 1
ATOM 735 O O . SER A 1 95 ? 12.837 -20.572 -24.529 1.00 65.44 95 SER A O 1
ATOM 737 N N . SER A 1 96 ? 14.283 -18.851 -24.424 1.00 75.69 96 SER A N 1
ATOM 738 C CA . SER A 1 96 ? 15.112 -19.380 -23.329 1.00 75.69 96 SER A CA 1
ATOM 739 C C . SER A 1 96 ? 15.141 -18.480 -22.089 1.00 75.69 96 SER A C 1
ATOM 741 O O . SER A 1 96 ? 15.034 -17.255 -22.181 1.00 75.69 96 SER A O 1
ATOM 743 N N . GLU A 1 97 ? 15.293 -19.110 -20.916 1.00 79.00 97 GLU A N 1
ATOM 744 C CA . GLU A 1 97 ? 15.457 -18.423 -19.627 1.00 79.00 97 GLU A CA 1
ATOM 745 C C . GLU A 1 97 ? 16.794 -17.652 -19.610 1.00 79.00 97 GLU A C 1
ATOM 747 O O . GLU A 1 97 ? 17.845 -18.245 -19.880 1.00 79.00 97 GLU A O 1
ATOM 752 N N . PRO A 1 98 ? 16.792 -16.339 -19.309 1.00 85.38 98 PRO A N 1
ATOM 753 C CA . PRO A 1 98 ? 18.015 -15.559 -19.228 1.00 85.38 98 PRO A CA 1
ATOM 754 C C . PRO A 1 98 ? 18.840 -15.909 -17.991 1.00 85.38 98 PRO A C 1
ATOM 756 O O . PRO A 1 98 ? 18.320 -16.097 -16.889 1.00 85.38 98 PRO A O 1
ATOM 759 N N . TYR A 1 99 ? 20.158 -15.835 -18.135 1.00 85.12 99 TYR A N 1
ATOM 760 C CA . TYR A 1 99 ? 21.059 -15.817 -16.990 1.00 85.12 99 TYR A CA 1
ATOM 761 C C . TYR A 1 99 ? 21.016 -14.431 -16.349 1.00 85.12 99 TYR A C 1
ATOM 763 O O . TYR A 1 99 ? 21.201 -13.418 -17.026 1.00 85.12 99 TYR A O 1
ATOM 771 N N . THR A 1 100 ? 20.817 -14.390 -15.033 1.00 85.69 100 THR A N 1
ATOM 772 C CA . THR A 1 100 ? 21.004 -13.171 -14.235 1.00 85.69 100 THR A CA 1
ATOM 773 C C . THR A 1 100 ? 22.472 -13.057 -13.827 1.00 85.69 100 THR A C 1
ATOM 775 O O . THR A 1 100 ? 23.022 -14.008 -13.272 1.00 85.69 100 THR A O 1
ATOM 778 N N . LEU A 1 101 ? 23.108 -11.912 -14.093 1.00 81.12 101 LEU A N 1
ATOM 779 C CA . LEU A 1 101 ? 24.520 -11.660 -13.774 1.00 81.12 101 LEU A CA 1
ATOM 780 C C . LEU A 1 101 ? 24.708 -10.835 -12.498 1.00 81.12 101 LEU A C 1
ATOM 782 O O . LEU A 1 101 ? 25.462 -11.225 -11.610 1.00 81.12 101 LEU A O 1
ATOM 786 N N . GLU A 1 102 ? 24.035 -9.688 -12.419 1.00 82.56 102 GLU A N 1
ATOM 787 C CA . GLU A 1 102 ? 24.136 -8.735 -11.314 1.00 82.56 102 GLU A CA 1
ATOM 788 C C . GLU A 1 102 ? 22.734 -8.314 -10.867 1.00 82.56 102 GLU A C 1
ATOM 790 O O . GLU A 1 102 ? 21.817 -8.177 -11.680 1.00 82.56 102 GLU A O 1
ATOM 795 N N . VAL A 1 103 ? 22.589 -8.090 -9.561 1.00 85.62 103 VAL A N 1
ATOM 796 C CA . VAL A 1 103 ? 21.416 -7.474 -8.944 1.00 85.62 103 VAL A CA 1
ATOM 797 C C . VAL A 1 103 ? 21.917 -6.329 -8.073 1.00 85.62 103 VAL A C 1
ATOM 799 O O . VAL A 1 103 ? 22.540 -6.572 -7.038 1.00 85.62 103 VAL A O 1
ATOM 802 N N . SER A 1 104 ? 21.668 -5.086 -8.478 1.00 85.56 104 SER A N 1
ATOM 803 C CA . SER A 1 104 ? 22.173 -3.898 -7.782 1.00 85.56 104 SER A CA 1
ATOM 804 C C . SER A 1 104 ? 21.064 -2.923 -7.366 1.00 85.56 104 SER A C 1
ATOM 806 O O . SER A 1 104 ? 20.023 -2.820 -8.025 1.00 85.56 104 SER A O 1
ATOM 808 N N . PRO A 1 105 ? 21.246 -2.169 -6.262 1.00 85.81 105 PRO A N 1
ATOM 809 C CA . PRO A 1 105 ? 20.353 -1.070 -5.921 1.00 85.81 105 PRO A CA 1
ATOM 810 C C . PRO A 1 105 ? 20.403 -0.003 -7.020 1.00 85.81 105 PRO A C 1
ATOM 812 O O . PRO A 1 105 ? 21.390 0.718 -7.159 1.00 85.81 105 PRO A O 1
ATOM 815 N N . THR A 1 106 ? 19.328 0.121 -7.803 1.00 82.81 106 THR A N 1
ATOM 816 C CA . THR A 1 106 ? 19.196 1.236 -8.746 1.00 82.81 106 THR A CA 1
ATOM 817 C C . THR A 1 106 ? 19.058 2.526 -7.946 1.00 82.81 106 THR A C 1
ATOM 819 O O . THR A 1 106 ? 18.121 2.677 -7.167 1.00 82.81 106 THR A O 1
ATOM 822 N N . SER A 1 107 ? 19.997 3.451 -8.134 1.00 77.19 107 SER A N 1
ATOM 823 C CA . SER A 1 107 ? 19.946 4.822 -7.610 1.00 77.19 107 SER A CA 1
ATOM 824 C C . SER A 1 107 ? 19.656 5.857 -8.703 1.00 77.19 107 SER A C 1
ATOM 826 O O . SER A 1 107 ? 19.292 6.994 -8.395 1.00 77.19 107 SER A O 1
ATOM 828 N N . ASP A 1 108 ? 19.802 5.460 -9.970 1.00 83.44 108 ASP A N 1
ATOM 829 C CA . ASP A 1 108 ? 19.709 6.321 -11.142 1.00 83.44 108 ASP A CA 1
ATOM 830 C C . ASP A 1 108 ? 19.094 5.581 -12.336 1.00 83.44 108 ASP A C 1
ATOM 832 O O . ASP A 1 108 ? 19.315 4.384 -12.511 1.00 83.44 108 ASP A O 1
ATOM 836 N N . ILE A 1 109 ? 18.333 6.290 -13.173 1.00 90.50 109 ILE A N 1
ATOM 837 C CA . ILE A 1 109 ? 17.618 5.707 -14.314 1.00 90.50 109 ILE A CA 1
ATOM 838 C C . ILE A 1 109 ? 17.816 6.556 -15.575 1.00 90.50 109 ILE A C 1
ATOM 840 O O . ILE A 1 109 ? 17.565 7.761 -15.600 1.00 90.50 109 ILE A O 1
ATOM 844 N N . ASN A 1 110 ? 18.291 5.904 -16.636 1.00 91.94 110 ASN A N 1
ATOM 845 C CA . ASN A 1 110 ? 18.566 6.528 -17.925 1.00 91.94 110 ASN A CA 1
ATOM 846 C C . ASN A 1 110 ? 17.248 6.772 -18.695 1.00 91.94 110 ASN A C 1
ATOM 848 O O . ASN A 1 110 ? 16.537 5.807 -18.960 1.00 91.94 110 ASN A O 1
ATOM 852 N N . PRO A 1 111 ? 16.881 8.016 -19.059 1.00 94.56 111 PRO A N 1
ATOM 853 C CA . PRO A 1 111 ? 15.743 8.267 -19.940 1.00 94.56 111 PRO A CA 1
ATOM 854 C C . PRO A 1 111 ? 16.015 7.762 -21.366 1.00 94.56 111 PRO A C 1
ATOM 856 O O . PRO A 1 111 ? 17.144 7.891 -21.845 1.00 94.56 111 PRO A O 1
ATOM 859 N N . PRO A 1 112 ? 14.985 7.285 -22.088 1.00 93.69 112 PRO A N 1
ATOM 860 C CA . PRO A 1 112 ? 15.119 6.976 -23.504 1.00 93.69 112 PRO A CA 1
ATOM 861 C C . PRO A 1 112 ? 15.442 8.236 -24.318 1.00 93.69 112 PRO A C 1
ATOM 863 O O . PRO A 1 112 ? 14.982 9.340 -24.009 1.00 93.69 112 PRO A O 1
ATOM 866 N N . THR A 1 113 ? 16.213 8.062 -25.389 1.00 90.69 113 THR A N 1
ATOM 867 C CA . THR A 1 113 ? 16.468 9.112 -26.383 1.00 90.69 113 THR A CA 1
ATOM 868 C C . THR A 1 113 ? 15.208 9.435 -27.197 1.00 90.69 113 THR A C 1
ATOM 870 O O . THR A 1 113 ? 14.359 8.560 -27.382 1.00 90.69 113 THR A O 1
ATOM 873 N N . PRO A 1 114 ? 15.101 10.644 -27.778 1.00 91.44 114 PRO A N 1
ATOM 874 C CA . PRO A 1 114 ? 14.160 10.916 -28.864 1.00 91.44 114 PRO A CA 1
ATOM 875 C C . PRO A 1 114 ? 14.302 9.897 -30.009 1.00 91.44 114 PRO A C 1
ATOM 877 O O . PRO A 1 114 ? 15.411 9.462 -30.320 1.00 91.44 114 PRO A O 1
ATOM 880 N N . ALA A 1 115 ? 13.200 9.513 -30.659 1.00 88.38 115 ALA A N 1
ATOM 881 C CA . ALA A 1 115 ? 13.214 8.499 -31.727 1.00 88.38 115 ALA A CA 1
ATOM 882 C C . ALA A 1 115 ? 13.979 8.956 -32.991 1.00 88.38 115 ALA A C 1
ATOM 884 O O . ALA A 1 115 ? 14.496 8.148 -33.769 1.00 88.38 115 ALA A O 1
ATOM 885 N N . ASP A 1 116 ? 14.087 10.266 -33.188 1.00 89.25 116 ASP A N 1
ATOM 886 C CA . ASP A 1 116 ? 14.863 10.929 -34.231 1.00 89.25 116 ASP A CA 1
ATOM 887 C C . ASP A 1 116 ? 16.352 11.100 -33.877 1.00 89.25 116 ASP A C 1
ATOM 889 O O . ASP A 1 116 ? 17.139 11.370 -34.778 1.00 89.25 116 ASP A O 1
ATOM 893 N N . TRP A 1 117 ? 16.778 10.845 -32.631 1.00 87.06 117 TRP A N 1
ATOM 894 C CA . TRP A 1 117 ? 18.188 10.910 -32.212 1.00 87.06 117 TRP A CA 1
ATOM 895 C C . TRP A 1 117 ? 19.061 9.899 -32.974 1.00 87.06 117 TRP A C 1
ATOM 897 O O . TRP A 1 117 ? 18.643 8.754 -33.172 1.00 87.06 117 TRP A O 1
ATOM 907 N N . LYS A 1 118 ? 20.263 10.296 -33.421 1.00 83.81 118 LYS A N 1
ATOM 908 C CA . LYS A 1 118 ? 21.187 9.441 -34.211 1.00 83.81 118 LYS A CA 1
ATOM 909 C C . LYS A 1 118 ? 22.639 9.451 -33.711 1.00 83.81 118 LYS A C 1
ATOM 911 O O . LYS A 1 118 ? 23.482 8.756 -34.268 1.00 83.81 118 LYS A O 1
ATOM 916 N N . GLN A 1 119 ? 22.929 10.251 -32.693 1.00 84.38 119 GLN A N 1
ATOM 917 C CA . GLN A 1 119 ? 24.235 10.413 -32.063 1.00 84.38 119 GLN A CA 1
ATOM 918 C C . GLN A 1 119 ? 24.380 9.431 -30.888 1.00 84.38 119 GLN A C 1
ATOM 920 O O . GLN A 1 119 ? 23.448 8.687 -30.568 1.00 84.38 119 GLN A O 1
ATOM 925 N N . SER A 1 120 ? 25.527 9.413 -30.206 1.00 82.56 120 SER A N 1
ATOM 926 C CA . SER A 1 120 ? 25.702 8.548 -29.035 1.00 82.56 120 SER A CA 1
ATOM 927 C C . SER A 1 120 ? 24.773 8.939 -27.877 1.00 82.56 120 SER A C 1
ATOM 929 O O . SER A 1 120 ? 24.274 10.064 -27.775 1.00 82.56 120 SER A O 1
ATOM 931 N N . TYR A 1 121 ? 24.570 8.002 -26.949 1.00 84.88 121 TYR A N 1
ATOM 932 C CA . TYR A 1 121 ? 23.850 8.286 -25.707 1.00 84.88 121 TYR A CA 1
ATOM 933 C C . TYR A 1 121 ? 24.645 9.212 -24.763 1.00 84.88 121 TYR A C 1
ATOM 935 O O . TYR A 1 121 ? 24.050 9.892 -23.933 1.00 84.88 121 TYR A O 1
ATOM 943 N N . ALA A 1 122 ? 25.975 9.294 -24.910 1.00 85.50 122 ALA A N 1
ATOM 944 C CA . ALA A 1 122 ? 26.793 10.266 -24.184 1.00 85.50 122 ALA A CA 1
ATOM 945 C C . ALA A 1 122 ? 26.469 11.699 -24.638 1.00 85.50 122 ALA A C 1
ATOM 947 O O . ALA A 1 122 ? 26.092 12.524 -23.812 1.00 85.50 122 ALA A O 1
ATOM 948 N N . GLU A 1 123 ? 26.483 11.952 -25.952 1.00 88.06 123 GLU A N 1
ATOM 949 C CA . GLU A 1 123 ? 26.102 13.249 -26.535 1.00 88.06 123 GLU A CA 1
ATOM 950 C C . GLU A 1 123 ? 24.659 13.647 -26.185 1.00 88.06 123 GLU A C 1
ATOM 952 O O . GLU A 1 123 ? 24.366 14.832 -26.040 1.00 88.06 123 GLU A O 1
ATOM 957 N N . PHE A 1 124 ? 23.750 12.678 -25.996 1.00 89.69 124 PHE A N 1
ATOM 958 C CA . PHE A 1 124 ? 22.392 12.982 -25.538 1.00 89.69 124 PHE A CA 1
ATOM 959 C C . PHE A 1 124 ? 22.387 13.611 -24.140 1.00 89.69 124 PHE A C 1
ATOM 961 O O . PHE A 1 124 ? 21.645 14.573 -23.931 1.00 89.69 124 PHE A O 1
ATOM 968 N N . LYS A 1 125 ? 23.224 13.131 -23.204 1.00 90.50 125 LYS A N 1
ATOM 969 C CA . LYS A 1 125 ? 23.282 13.649 -21.822 1.00 90.50 125 LYS A CA 1
ATOM 970 C C . LYS A 1 125 ? 23.667 15.125 -21.748 1.00 90.50 125 LYS A C 1
ATOM 972 O O . LYS A 1 125 ? 23.163 15.833 -20.877 1.00 90.50 125 LYS A O 1
ATOM 977 N N . ASP A 1 126 ? 24.479 15.588 -22.693 1.00 93.38 126 ASP A N 1
ATOM 978 C CA . ASP A 1 126 ? 24.917 16.983 -22.793 1.00 93.38 126 ASP A CA 1
ATOM 979 C C . ASP A 1 126 ? 23.855 17.907 -23.432 1.00 93.38 126 ASP A C 1
ATOM 981 O O . ASP A 1 126 ? 24.004 19.133 -23.456 1.00 93.38 126 ASP A O 1
ATOM 985 N N . THR A 1 127 ? 22.738 17.358 -23.929 1.00 95.44 127 THR A N 1
ATOM 986 C CA . THR A 1 127 ? 21.648 18.158 -24.506 1.00 95.44 127 THR A CA 1
ATOM 987 C C . THR A 1 127 ? 20.775 18.829 -23.445 1.00 95.44 127 THR A C 1
ATOM 989 O O . THR A 1 127 ? 20.502 18.302 -22.365 1.00 95.44 127 THR A O 1
ATOM 992 N N . LYS A 1 128 ? 20.168 19.962 -23.823 1.00 95.69 128 LYS A N 1
ATOM 993 C CA . LYS A 1 128 ? 19.099 20.604 -23.035 1.00 95.69 128 LYS A CA 1
ATOM 994 C C . LYS A 1 128 ? 17.856 19.711 -22.854 1.00 95.69 128 LYS A C 1
ATOM 996 O O . LYS A 1 128 ? 17.077 19.958 -21.937 1.00 95.69 128 LYS A O 1
ATOM 1001 N N . GLY A 1 129 ? 17.665 18.698 -23.708 1.00 95.50 129 GLY A N 1
ATOM 1002 C CA . GLY A 1 129 ? 16.533 17.764 -23.659 1.00 95.50 129 GLY A CA 1
ATOM 1003 C C . GLY A 1 129 ? 16.683 16.645 -22.623 1.00 95.50 129 GLY A C 1
ATOM 1004 O O . GLY A 1 129 ? 15.675 16.170 -22.097 1.00 95.50 129 GLY A O 1
ATOM 1005 N N . PHE A 1 130 ? 17.917 16.270 -22.267 1.00 95.25 130 PHE A N 1
ATOM 1006 C CA . PHE A 1 130 ? 18.175 15.194 -21.308 1.00 95.25 130 PHE A CA 1
ATOM 1007 C C . PHE A 1 130 ? 17.599 15.484 -19.921 1.00 95.25 130 PHE A C 1
ATOM 1009 O O . PHE A 1 130 ? 16.862 14.663 -19.382 1.00 95.25 130 PHE A O 1
ATOM 1016 N N . ARG A 1 131 ? 17.880 16.659 -19.337 1.00 95.94 131 ARG A N 1
ATOM 1017 C CA . ARG A 1 131 ? 17.471 16.968 -17.953 1.00 95.94 131 ARG A CA 1
ATOM 1018 C C . ARG A 1 131 ? 15.943 16.915 -17.733 1.00 95.94 131 ARG A C 1
ATOM 1020 O O . ARG A 1 131 ? 15.540 16.323 -16.733 1.00 95.94 131 ARG A O 1
ATOM 1027 N N . PRO A 1 132 ? 15.080 17.462 -18.615 1.00 97.19 132 PRO A N 1
ATOM 1028 C CA . PRO A 1 132 ? 13.631 17.261 -18.525 1.00 97.19 132 PRO A CA 1
ATOM 1029 C C . PRO A 1 132 ? 13.201 15.790 -18.628 1.00 97.19 132 PRO A C 1
ATOM 1031 O O . PRO A 1 132 ? 12.408 15.334 -17.804 1.00 97.19 132 PRO A O 1
ATOM 1034 N N . ALA A 1 133 ? 13.745 15.035 -19.591 1.00 95.94 133 ALA A N 1
ATOM 1035 C CA . ALA A 1 133 ? 13.414 13.619 -19.775 1.00 95.94 133 ALA A CA 1
ATOM 1036 C C . ALA A 1 133 ? 13.820 12.780 -18.550 1.00 95.94 133 ALA A C 1
ATOM 1038 O O . ALA A 1 133 ? 13.020 11.999 -18.035 1.00 95.94 133 ALA A O 1
ATOM 1039 N N . TYR A 1 134 ? 15.028 13.024 -18.036 1.00 95.38 134 TYR A N 1
ATOM 1040 C CA . TYR A 1 134 ? 15.597 12.432 -16.828 1.00 95.38 134 TYR A CA 1
ATOM 1041 C C . TYR A 1 134 ? 14.719 12.667 -15.589 1.00 95.38 134 TYR A C 1
ATOM 1043 O O . TYR A 1 134 ? 14.368 11.722 -14.885 1.00 95.38 134 TYR A O 1
ATOM 1051 N N . ILE A 1 135 ? 14.303 13.916 -15.344 1.00 95.75 135 ILE A N 1
ATOM 1052 C CA . ILE A 1 135 ? 13.414 14.252 -14.221 1.00 95.75 135 ILE A CA 1
ATOM 1053 C C . ILE A 1 135 ? 12.069 13.522 -14.356 1.00 95.75 135 ILE A C 1
ATOM 1055 O O . ILE A 1 135 ? 11.545 13.019 -13.361 1.00 95.75 135 ILE A O 1
ATOM 1059 N N . ASN A 1 136 ? 11.521 13.417 -15.572 1.00 96.19 136 ASN A N 1
ATOM 1060 C CA . ASN A 1 136 ? 10.251 12.730 -15.786 1.00 96.19 136 ASN A CA 1
ATOM 1061 C C . ASN A 1 136 ? 10.336 11.216 -15.527 1.00 96.19 136 ASN A C 1
ATOM 1063 O O . ASN A 1 136 ? 9.508 10.699 -14.776 1.00 96.19 136 ASN A O 1
ATOM 1067 N N . ILE A 1 137 ? 11.323 10.514 -16.102 1.00 95.25 137 ILE A N 1
ATOM 1068 C CA . ILE A 1 137 ? 11.469 9.062 -15.891 1.00 95.25 137 ILE A CA 1
ATOM 1069 C C . ILE A 1 137 ? 11.811 8.747 -14.429 1.00 95.25 137 ILE A C 1
ATOM 1071 O O . ILE A 1 137 ? 11.255 7.812 -13.857 1.00 95.25 137 ILE A O 1
ATOM 1075 N N . ARG A 1 138 ? 12.638 9.578 -13.777 1.00 94.38 138 ARG A N 1
ATOM 1076 C CA . ARG A 1 138 ? 12.973 9.420 -12.358 1.00 94.38 138 ARG A CA 1
ATOM 1077 C C . ARG A 1 138 ? 11.757 9.612 -11.452 1.00 94.38 138 ARG A C 1
ATOM 1079 O O . ARG A 1 138 ? 11.630 8.870 -10.482 1.00 94.38 138 ARG A O 1
ATOM 1086 N N . ARG A 1 139 ? 10.849 10.547 -11.763 1.00 94.75 139 ARG A N 1
ATOM 1087 C CA . ARG A 1 139 ? 9.559 10.679 -11.061 1.00 94.75 139 ARG A CA 1
ATOM 1088 C C . ARG A 1 139 ? 8.723 9.408 -11.214 1.00 94.75 139 ARG A C 1
ATOM 1090 O O . ARG A 1 139 ? 8.404 8.795 -10.207 1.00 94.75 139 ARG A O 1
ATOM 1097 N N . GLN A 1 140 ? 8.464 8.972 -12.449 1.00 94.56 140 GLN A N 1
ATOM 1098 C CA . GLN A 1 140 ? 7.664 7.769 -12.728 1.00 94.56 140 GLN A CA 1
ATOM 1099 C C . GLN A 1 140 ? 8.226 6.521 -12.022 1.00 94.56 140 GLN A C 1
ATOM 1101 O O . GLN A 1 140 ? 7.472 5.735 -11.454 1.00 94.56 140 GLN A O 1
ATOM 1106 N N . TRP A 1 141 ? 9.554 6.367 -12.012 1.00 93.38 141 TRP A N 1
ATOM 1107 C CA . TRP A 1 141 ? 10.239 5.299 -11.284 1.00 93.38 141 TRP A CA 1
ATOM 1108 C C . TRP A 1 141 ? 10.117 5.445 -9.761 1.00 93.38 141 TRP A C 1
ATOM 1110 O O . TRP A 1 141 ? 9.899 4.450 -9.077 1.00 93.38 141 TRP A O 1
ATOM 1120 N N . THR A 1 142 ? 10.200 6.667 -9.224 1.00 92.12 142 THR A N 1
ATOM 1121 C CA . THR A 1 142 ? 9.984 6.932 -7.790 1.00 92.12 142 THR A CA 1
ATOM 1122 C C . THR A 1 142 ? 8.562 6.558 -7.376 1.00 92.12 142 THR A C 1
ATOM 1124 O O . THR A 1 142 ? 8.388 5.864 -6.377 1.00 92.12 142 THR A O 1
ATOM 1127 N N . ASP A 1 143 ? 7.559 6.947 -8.166 1.00 91.50 143 ASP A N 1
ATOM 1128 C CA . ASP A 1 143 ? 6.151 6.631 -7.913 1.00 91.50 143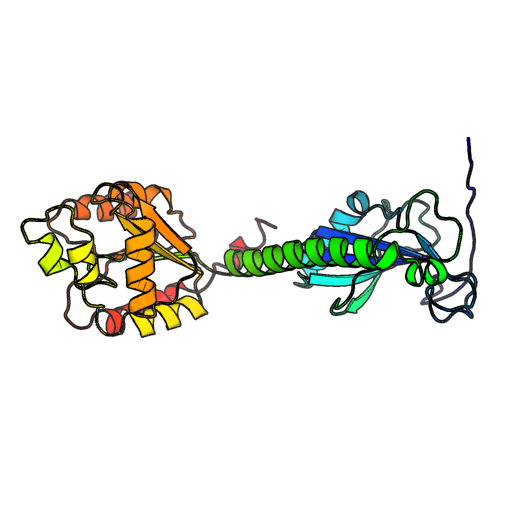 ASP A CA 1
ATOM 1129 C C . ASP A 1 143 ? 5.925 5.104 -7.933 1.00 91.50 143 ASP A C 1
ATOM 1131 O O . ASP A 1 143 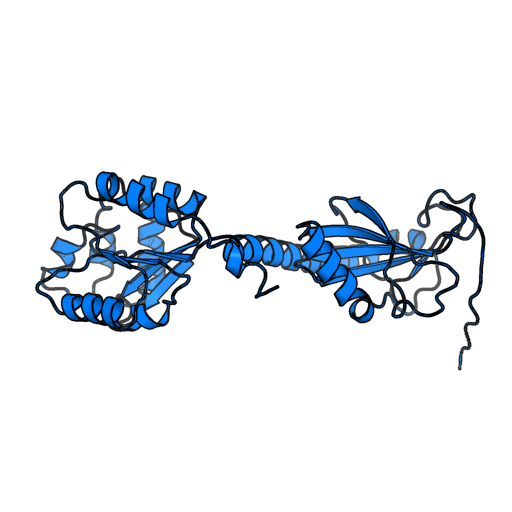? 5.350 4.541 -7.000 1.00 91.50 143 ASP A O 1
ATOM 1135 N N . ALA A 1 144 ? 6.462 4.408 -8.945 1.00 90.94 144 ALA A N 1
ATOM 1136 C CA . ALA A 1 144 ? 6.395 2.949 -9.056 1.00 90.94 144 ALA A CA 1
ATOM 1137 C C . ALA A 1 144 ? 7.149 2.218 -7.927 1.00 90.94 144 ALA A C 1
ATOM 1139 O O . ALA A 1 144 ? 6.657 1.216 -7.410 1.00 90.94 144 ALA A O 1
ATOM 1140 N N . MET A 1 145 ? 8.311 2.725 -7.504 1.00 91.00 145 MET A N 1
ATOM 1141 C CA . MET A 1 145 ? 9.079 2.204 -6.369 1.00 91.00 145 MET A CA 1
ATOM 1142 C C . MET A 1 145 ? 8.315 2.362 -5.049 1.00 91.00 145 MET A C 1
ATOM 1144 O O . MET A 1 145 ? 8.254 1.416 -4.266 1.00 91.00 145 MET A O 1
ATOM 1148 N N . VAL A 1 146 ? 7.720 3.533 -4.798 1.00 89.00 146 VAL A N 1
ATOM 1149 C CA . VAL A 1 146 ? 6.930 3.788 -3.584 1.00 89.00 146 VAL A CA 1
ATOM 1150 C C . VAL A 1 146 ? 5.717 2.862 -3.537 1.00 89.00 146 VAL A C 1
ATOM 1152 O O . VAL A 1 146 ? 5.504 2.213 -2.515 1.00 89.00 146 VAL A O 1
ATOM 1155 N N . LEU A 1 147 ? 4.976 2.725 -4.642 1.00 87.56 147 LEU A N 1
ATOM 1156 C CA . LEU A 1 147 ? 3.863 1.776 -4.739 1.00 87.56 147 LEU A CA 1
ATOM 1157 C C . LEU A 1 147 ? 4.329 0.332 -4.501 1.00 87.56 147 LEU A C 1
ATOM 1159 O O . LEU A 1 147 ? 3.762 -0.353 -3.657 1.00 87.56 147 LEU A O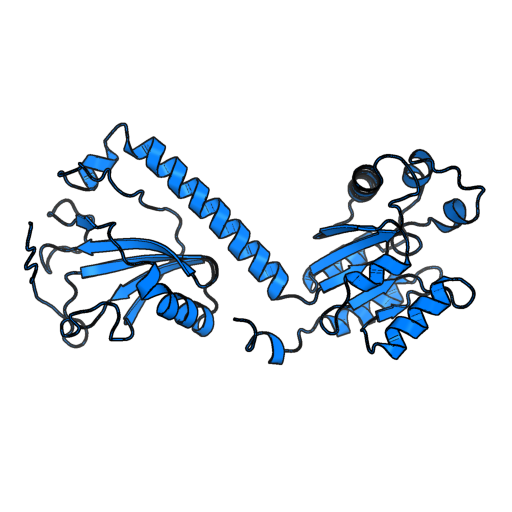 1
ATOM 1163 N N . ALA A 1 148 ? 5.416 -0.107 -5.143 1.00 87.69 148 ALA A N 1
ATOM 1164 C CA . ALA A 1 148 ? 5.964 -1.455 -4.973 1.00 87.69 148 ALA A CA 1
ATOM 1165 C C . ALA A 1 148 ? 6.369 -1.779 -3.520 1.00 87.69 148 ALA A C 1
ATOM 1167 O O . ALA A 1 148 ? 6.130 -2.887 -3.034 1.00 87.69 148 ALA A O 1
ATOM 1168 N N . VAL A 1 149 ? 6.963 -0.816 -2.809 1.00 84.94 149 VAL A N 1
ATOM 1169 C CA . VAL A 1 149 ? 7.341 -0.966 -1.395 1.00 84.94 149 VAL A CA 1
ATOM 1170 C C . VAL A 1 149 ? 6.108 -0.955 -0.486 1.00 84.94 149 VAL A C 1
ATOM 1172 O O . VAL A 1 149 ? 6.008 -1.797 0.407 1.00 84.94 149 VAL A O 1
ATOM 1175 N N . VAL A 1 150 ? 5.149 -0.055 -0.726 1.00 84.00 150 VAL A N 1
ATOM 1176 C CA . VAL A 1 150 ? 3.894 0.035 0.040 1.00 84.00 150 VAL A CA 1
ATOM 1177 C C . VAL A 1 150 ? 3.031 -1.215 -0.150 1.00 84.00 150 VAL A C 1
ATOM 1179 O O . VAL A 1 150 ? 2.485 -1.732 0.824 1.00 84.00 150 VAL A O 1
ATOM 1182 N N . ASP A 1 151 ? 2.944 -1.753 -1.364 1.00 83.00 151 ASP A N 1
ATOM 1183 C CA . ASP A 1 151 ? 2.151 -2.948 -1.643 1.00 83.00 151 ASP A CA 1
ATOM 1184 C C . ASP A 1 151 ? 2.830 -4.224 -1.131 1.00 83.00 151 ASP A C 1
ATOM 1186 O O . ASP A 1 151 ? 2.139 -5.073 -0.572 1.00 83.00 151 ASP A O 1
ATOM 1190 N N . ARG A 1 152 ? 4.171 -4.332 -1.136 1.00 82.19 152 ARG A N 1
ATOM 1191 C CA . ARG A 1 152 ? 4.847 -5.386 -0.351 1.00 82.19 152 ARG A CA 1
ATOM 1192 C C . ARG A 1 152 ? 4.596 -5.226 1.147 1.00 82.19 152 ARG A C 1
ATOM 1194 O O . ARG A 1 152 ? 4.372 -6.227 1.823 1.00 82.19 152 ARG A O 1
ATOM 1201 N N . TYR A 1 153 ? 4.618 -4.007 1.684 1.00 81.81 153 TYR A N 1
ATOM 1202 C CA . TYR A 1 153 ? 4.345 -3.770 3.105 1.00 81.81 153 TYR A CA 1
ATOM 1203 C C . TYR A 1 153 ? 2.913 -4.188 3.481 1.00 81.81 153 TYR A C 1
ATOM 1205 O O . TYR A 1 153 ? 2.724 -4.824 4.513 1.00 81.81 153 TYR A O 1
ATOM 1213 N N . ARG A 1 154 ? 1.928 -3.933 2.608 1.00 81.50 154 ARG A N 1
ATOM 1214 C CA . ARG A 1 154 ? 0.546 -4.431 2.735 1.00 81.50 154 ARG A CA 1
ATOM 1215 C C . ARG A 1 154 ? 0.473 -5.959 2.654 1.00 81.50 154 ARG A C 1
ATOM 1217 O O . ARG A 1 154 ? -0.006 -6.593 3.583 1.00 81.50 154 ARG A O 1
ATOM 1224 N N . LEU A 1 155 ? 0.972 -6.551 1.566 1.00 79.94 155 LEU A N 1
ATOM 1225 C CA . LEU A 1 155 ? 0.813 -7.980 1.254 1.00 79.94 155 LEU A CA 1
ATOM 1226 C C . LEU A 1 155 ? 1.631 -8.917 2.156 1.00 79.94 155 LEU A C 1
ATOM 1228 O O . LEU A 1 155 ? 1.267 -10.078 2.313 1.00 79.94 155 LEU A O 1
ATOM 1232 N N . SER A 1 156 ? 2.726 -8.441 2.756 1.00 78.50 156 SER A N 1
ATOM 1233 C CA . SER A 1 156 ? 3.552 -9.243 3.676 1.00 78.50 156 SER A CA 1
ATOM 1234 C C . SER A 1 156 ? 3.030 -9.276 5.118 1.00 78.50 156 SER A C 1
ATOM 1236 O O . SER A 1 156 ? 3.678 -9.862 5.986 1.00 78.50 156 SER A O 1
ATOM 1238 N N . ARG A 1 157 ? 1.882 -8.643 5.396 1.00 85.44 157 ARG A N 1
ATOM 1239 C CA . ARG A 1 157 ? 1.339 -8.457 6.746 1.00 85.44 157 ARG A CA 1
ATOM 1240 C C . ARG A 1 157 ? -0.134 -8.821 6.814 1.00 85.44 157 ARG A C 1
ATOM 1242 O O . ARG A 1 157 ? -0.915 -8.471 5.934 1.00 85.44 157 ARG A O 1
ATOM 1249 N N . ARG A 1 158 ? -0.543 -9.440 7.923 1.00 89.62 158 ARG A N 1
ATOM 1250 C CA . ARG A 1 158 ? -1.966 -9.610 8.229 1.00 89.62 158 ARG A CA 1
ATOM 1251 C C . ARG A 1 158 ? -2.608 -8.228 8.410 1.00 89.62 158 ARG A C 1
ATOM 1253 O O . ARG A 1 158 ? -2.031 -7.350 9.057 1.00 89.62 158 ARG A O 1
ATOM 1260 N N . HIS A 1 159 ? -3.787 -8.016 7.829 1.00 93.75 159 HIS A N 1
ATOM 1261 C CA . HIS A 1 159 ? -4.555 -6.786 8.038 1.00 93.75 159 HIS A CA 1
ATOM 1262 C C . HIS A 1 159 ? -5.257 -6.844 9.400 1.00 93.75 159 HIS A C 1
ATOM 1264 O O . HIS A 1 159 ? -6.061 -7.749 9.634 1.00 93.75 159 HIS A O 1
ATOM 1270 N N . LEU A 1 160 ? -4.995 -5.862 10.263 1.00 96.00 160 LEU A N 1
ATOM 1271 C CA . LEU A 1 160 ? -5.702 -5.675 11.530 1.00 96.00 160 LEU A CA 1
ATOM 1272 C C . LEU A 1 160 ? -6.627 -4.464 11.418 1.00 96.00 160 LEU A C 1
ATOM 1274 O O . LEU A 1 160 ? -6.156 -3.336 11.270 1.00 96.00 160 LEU A O 1
ATOM 1278 N N . PHE A 1 161 ? -7.930 -4.705 11.507 1.00 96.56 161 PHE A N 1
ATOM 1279 C CA . PHE A 1 161 ? -8.941 -3.667 11.655 1.00 96.56 161 PHE A CA 1
ATOM 1280 C C . PHE A 1 161 ? -9.134 -3.364 13.137 1.00 96.56 161 PHE A C 1
ATOM 1282 O O . PHE A 1 161 ? -9.370 -4.272 13.928 1.00 96.56 161 PHE A O 1
ATOM 1289 N N . VAL A 1 162 ? -9.035 -2.092 13.509 1.00 96.06 162 VAL A N 1
ATOM 1290 C CA . VAL A 1 162 ? -9.080 -1.633 14.900 1.00 96.06 162 VAL A CA 1
ATOM 1291 C C . VAL A 1 162 ? -10.234 -0.646 15.054 1.00 96.06 162 VAL A C 1
ATOM 1293 O O . VAL A 1 162 ? -10.263 0.396 14.394 1.00 96.06 162 VAL A O 1
ATOM 1296 N N . GLY A 1 163 ? -11.198 -0.981 15.911 1.00 94.19 163 GLY A N 1
ATOM 1297 C CA . GLY A 1 163 ? -12.249 -0.072 16.359 1.00 94.19 163 GLY A CA 1
ATOM 1298 C C . GLY A 1 163 ? -11.664 1.155 17.059 1.00 94.19 163 GLY A C 1
ATOM 1299 O O . GLY A 1 163 ? -10.538 1.132 17.546 1.00 94.19 163 GLY A O 1
ATOM 1300 N N . LEU A 1 164 ? -12.407 2.259 17.095 1.00 93.25 164 LEU A N 1
ATOM 1301 C CA . LEU A 1 164 ? -11.903 3.525 17.639 1.00 93.25 164 LEU A CA 1
ATOM 1302 C C . LEU A 1 164 ? -12.656 3.924 18.908 1.00 93.25 164 LEU A C 1
ATOM 1304 O O . LEU A 1 164 ? -12.052 4.079 19.968 1.00 93.25 164 LEU A O 1
ATOM 1308 N N . ASP A 1 165 ? -13.973 4.056 18.808 1.00 90.38 165 ASP A N 1
ATOM 1309 C CA . ASP A 1 165 ? -14.848 4.370 19.934 1.00 90.38 165 ASP A CA 1
ATOM 1310 C C . ASP A 1 165 ? -14.854 3.226 20.965 1.00 90.38 165 ASP A C 1
ATOM 1312 O O . ASP A 1 165 ? -14.991 2.059 20.606 1.00 90.38 165 ASP A O 1
ATOM 1316 N N . GLY A 1 166 ? -14.621 3.558 22.238 1.00 88.19 166 GLY A N 1
ATOM 1317 C CA . GLY A 1 166 ? -14.447 2.616 23.352 1.00 88.19 166 GLY A CA 1
ATOM 1318 C C . GLY A 1 166 ? -13.084 1.902 23.414 1.00 88.19 166 GLY A C 1
ATOM 1319 O O . GLY A 1 166 ? -12.724 1.390 24.471 1.00 88.19 166 GLY A O 1
ATOM 1320 N N . LEU A 1 167 ? -12.313 1.882 22.319 1.00 91.56 167 LEU A N 1
ATOM 1321 C CA . LEU A 1 167 ? -11.092 1.069 22.179 1.00 91.56 167 LEU A CA 1
ATOM 1322 C C . LEU A 1 167 ? -9.798 1.900 22.143 1.00 91.56 167 LEU A C 1
ATOM 1324 O O . LEU A 1 167 ? -8.812 1.581 22.810 1.00 91.56 167 LEU A O 1
ATOM 1328 N N . LEU A 1 168 ? -9.817 2.984 21.366 1.00 94.31 168 LEU A N 1
ATOM 1329 C CA . LEU A 1 168 ? -8.759 3.995 21.279 1.00 94.31 168 LEU A CA 1
ATOM 1330 C C . LEU A 1 168 ? -9.189 5.306 21.941 1.00 94.31 168 LEU A C 1
ATOM 1332 O O . LEU A 1 168 ? -8.349 5.984 22.522 1.00 94.31 168 LEU A O 1
ATOM 1336 N N . ALA A 1 169 ? -10.480 5.645 21.886 1.00 93.56 169 ALA A N 1
ATOM 1337 C CA . ALA A 1 169 ? -11.074 6.833 22.494 1.00 93.56 169 ALA A CA 1
ATOM 1338 C C . ALA A 1 169 ? -12.009 6.460 23.659 1.00 93.56 169 ALA A C 1
ATOM 1340 O O . ALA A 1 169 ? -12.835 5.555 23.529 1.00 93.56 169 ALA A O 1
ATOM 1341 N N . LYS A 1 170 ? -11.947 7.205 24.771 1.00 92.56 170 LYS A N 1
ATOM 1342 C CA . LYS A 1 170 ? -12.823 7.090 25.957 1.00 92.56 170 LYS A CA 1
ATOM 1343 C C . LYS A 1 170 ? -14.232 7.661 25.697 1.00 92.56 170 LYS A C 1
ATOM 1345 O O . LYS A 1 170 ? -14.798 8.390 26.508 1.00 92.56 170 LYS A O 1
ATOM 1350 N N . SER A 1 171 ? -14.821 7.310 24.557 1.00 88.94 171 SER A N 1
ATOM 1351 C CA . SER A 1 171 ? -16.068 7.870 24.028 1.00 88.94 171 SER A CA 1
ATOM 1352 C C . SER A 1 171 ? -17.339 7.459 24.779 1.00 88.94 171 SER A C 1
ATOM 1354 O O . SER A 1 171 ? -18.427 7.880 24.395 1.00 88.94 171 SER A O 1
ATOM 1356 N N . GLN A 1 172 ? -17.255 6.652 25.842 1.00 84.31 172 GLN A N 1
ATOM 1357 C CA . GLN A 1 172 ? -18.436 6.143 26.550 1.00 84.31 172 GLN A CA 1
ATOM 1358 C C . GLN A 1 172 ? -19.295 7.283 27.122 1.00 84.31 172 GLN A C 1
ATOM 1360 O O . GLN A 1 172 ? -20.505 7.312 26.916 1.00 84.31 172 GLN A O 1
ATOM 1365 N N . THR A 1 173 ? -18.670 8.290 27.742 1.00 83.81 173 THR A N 1
ATOM 1366 C CA . THR A 1 173 ? -19.352 9.502 28.233 1.00 83.81 173 THR A CA 1
ATOM 1367 C C . THR A 1 173 ? -20.040 10.266 27.100 1.00 83.81 173 THR A C 1
ATOM 1369 O O . THR A 1 173 ? -21.157 10.756 27.259 1.00 83.81 173 THR A O 1
ATOM 1372 N N . ARG A 1 174 ? -19.391 10.342 25.932 1.00 87.19 174 ARG A N 1
ATOM 1373 C CA . ARG A 1 174 ? -19.898 11.021 24.735 1.00 87.19 174 ARG A CA 1
ATOM 1374 C C . ARG A 1 174 ? -21.124 10.307 24.157 1.00 87.19 174 ARG A C 1
ATOM 1376 O O . ARG A 1 174 ? -22.110 10.974 23.847 1.00 87.19 174 ARG A O 1
ATOM 1383 N N . LEU A 1 175 ? -21.065 8.978 24.058 1.00 81.50 175 LEU A N 1
ATOM 1384 C CA . LEU A 1 175 ? -22.103 8.107 23.492 1.00 81.50 175 LEU A CA 1
ATOM 1385 C C . LEU A 1 175 ? -23.312 7.902 24.421 1.00 81.50 175 LEU A C 1
ATOM 1387 O O . LEU A 1 175 ? -24.425 7.759 23.927 1.00 81.50 175 LEU A O 1
ATOM 1391 N N . LEU A 1 176 ? -23.109 7.910 25.744 1.00 79.25 176 LEU A N 1
ATOM 1392 C CA . LEU A 1 176 ? -24.189 7.821 26.740 1.00 79.25 176 LEU A CA 1
ATOM 1393 C C . LEU A 1 176 ? -24.839 9.181 27.059 1.00 79.25 176 LEU A C 1
ATOM 1395 O O . LEU A 1 176 ? -25.910 9.225 27.664 1.00 79.25 176 LEU A O 1
ATOM 1399 N N . SER A 1 177 ? -24.207 10.295 26.676 1.00 76.31 177 SER A N 1
ATOM 1400 C CA . SER A 1 177 ? -24.832 11.622 26.734 1.00 76.31 177 SER A CA 1
ATOM 1401 C C . SER A 1 177 ? -25.908 11.787 25.654 1.00 76.31 177 SER A C 1
ATOM 1403 O O . SER A 1 177 ? -25.950 11.031 24.686 1.00 76.31 177 SER A O 1
ATOM 1405 N N . ASN A 1 178 ? -26.719 12.848 25.749 1.00 74.62 178 ASN A N 1
ATOM 1406 C CA . ASN A 1 178 ? -27.496 13.319 24.599 1.00 74.62 178 ASN A CA 1
ATOM 1407 C C . ASN A 1 178 ? -26.529 13.784 23.492 1.00 74.62 178 ASN A C 1
ATOM 1409 O O . ASN A 1 178 ? -26.054 14.928 23.477 1.00 74.62 178 ASN A O 1
ATOM 1413 N N . TRP A 1 179 ? -26.202 12.854 22.595 1.00 77.75 179 TRP A N 1
ATOM 1414 C CA . TRP A 1 179 ? -25.366 13.068 21.425 1.00 77.75 179 TRP A CA 1
ATOM 1415 C C . TRP A 1 179 ? -26.089 13.971 20.420 1.00 77.75 179 TRP A C 1
ATOM 1417 O O . TRP A 1 179 ? -27.221 13.720 20.023 1.00 77.75 179 TRP A O 1
ATOM 1427 N N . ASP A 1 180 ? -25.419 15.050 20.035 1.00 79.81 180 ASP A N 1
ATOM 1428 C CA . ASP A 1 180 ? -25.936 16.179 19.255 1.00 79.81 180 ASP A CA 1
ATOM 1429 C C . ASP A 1 180 ? -25.330 16.246 17.844 1.00 79.81 180 ASP A C 1
ATOM 1431 O O . ASP A 1 180 ? -25.515 17.235 17.140 1.00 79.81 180 ASP A O 1
ATOM 1435 N N . GLY A 1 181 ? -24.563 15.227 17.440 1.00 81.69 181 GLY A N 1
ATOM 1436 C CA . GLY A 1 181 ? -23.810 15.257 16.186 1.00 81.69 181 GLY A CA 1
ATOM 1437 C C . GLY A 1 181 ? -22.720 16.335 16.165 1.00 81.69 181 GLY A C 1
ATOM 1438 O O . GLY A 1 181 ? -22.448 16.943 15.129 1.00 81.69 181 GLY A O 1
ATOM 1439 N N . SER A 1 182 ? -22.105 16.625 17.316 1.00 86.56 182 SER A N 1
ATOM 1440 C CA . SER A 1 182 ? -21.089 17.673 17.427 1.00 86.56 182 SER A CA 1
ATOM 1441 C C . SER A 1 182 ? -19.669 17.120 17.325 1.00 86.56 182 SER A C 1
ATOM 1443 O O . SER A 1 182 ? -19.168 16.447 18.228 1.00 86.56 182 SER A O 1
ATOM 1445 N N . SER A 1 183 ? -18.961 17.494 16.256 1.00 90.81 183 SER A N 1
ATOM 1446 C CA . SER A 1 183 ? -17.528 17.209 16.090 1.00 90.81 183 SER A CA 1
ATOM 1447 C C . SER A 1 183 ? -16.672 17.752 17.242 1.00 90.81 183 SER A C 1
ATOM 1449 O O . SER A 1 183 ? -15.637 17.166 17.558 1.00 90.81 183 SER A O 1
ATOM 1451 N N . LYS A 1 184 ? -17.121 18.819 17.926 1.00 90.81 184 LYS A N 1
ATOM 1452 C CA . LYS A 1 184 ? -16.461 19.362 19.124 1.00 90.81 184 LYS A CA 1
ATOM 1453 C C . LYS A 1 184 ? -16.338 18.309 20.226 1.00 90.81 184 LYS A C 1
ATOM 1455 O O . LYS A 1 184 ? -15.256 18.165 20.777 1.00 90.81 184 LYS A O 1
ATOM 1460 N N . LYS A 1 185 ? -17.401 17.543 20.489 1.00 90.25 185 LYS A N 1
ATOM 1461 C CA . LYS A 1 185 ? -17.400 16.490 21.515 1.00 90.25 185 LYS A CA 1
ATOM 1462 C C . LYS A 1 185 ? -16.477 15.319 21.156 1.00 90.25 185 LYS A C 1
ATOM 1464 O O . LYS A 1 185 ? -15.840 14.769 22.040 1.00 90.25 185 LYS A O 1
ATOM 1469 N N . VAL A 1 186 ? -16.335 14.964 19.872 1.00 91.56 186 VAL A N 1
ATOM 1470 C CA . VAL A 1 186 ? -15.291 14.004 19.438 1.00 91.56 186 VAL A CA 1
ATOM 1471 C C . VAL A 1 186 ? -13.890 14.563 19.703 1.00 91.56 186 VAL A C 1
ATOM 1473 O O . VAL A 1 186 ? -13.010 13.828 20.129 1.00 91.56 186 VAL A O 1
ATOM 1476 N N . MET A 1 187 ? -13.676 15.871 19.533 1.00 95.12 187 MET A N 1
ATOM 1477 C CA . MET A 1 187 ? -12.420 16.529 19.921 1.00 95.12 187 MET A CA 1
ATOM 1478 C C . MET A 1 187 ? -12.242 16.687 21.447 1.00 95.12 187 MET A C 1
ATOM 1480 O O . MET A 1 187 ? -11.201 17.185 21.882 1.00 95.12 187 MET A O 1
ATOM 1484 N N . GLU A 1 188 ? -13.212 16.257 22.254 1.00 94.88 188 GLU A N 1
ATOM 1485 C CA . GLU A 1 188 ? -13.156 16.212 23.722 1.00 94.88 188 GLU A CA 1
ATOM 1486 C C . GLU A 1 188 ? -12.966 14.779 24.260 1.00 94.88 188 GLU A C 1
ATOM 1488 O O . GLU A 1 188 ? -12.638 14.631 25.434 1.00 94.88 188 GLU A O 1
ATOM 1493 N N . ASP A 1 189 ? -13.081 13.740 23.418 1.00 94.44 189 ASP A N 1
ATOM 1494 C CA . ASP A 1 189 ? -12.730 12.362 23.789 1.00 94.44 189 ASP A CA 1
ATOM 1495 C C . ASP A 1 189 ? -11.229 12.266 24.143 1.00 94.44 189 ASP A C 1
ATOM 1497 O O . ASP A 1 189 ? -10.364 12.666 23.359 1.00 94.44 189 ASP A O 1
ATOM 1501 N N . GLU A 1 190 ? -10.907 11.689 25.300 1.00 95.81 190 GLU A N 1
ATOM 1502 C CA . GLU A 1 190 ? -9.537 11.320 25.685 1.00 95.81 190 GLU A CA 1
ATOM 1503 C C . GLU A 1 190 ? -9.095 9.992 25.037 1.00 95.81 190 GLU A C 1
ATOM 1505 O O . GLU A 1 190 ? -9.943 9.142 24.754 1.00 95.81 190 GLU A O 1
ATOM 1510 N N . PRO A 1 191 ? -7.784 9.742 24.855 1.00 96.06 191 PRO A N 1
ATOM 1511 C CA . PRO A 1 191 ? -7.289 8.418 24.490 1.00 96.06 191 PRO A CA 1
ATOM 1512 C C . PRO A 1 191 ? -7.489 7.401 25.629 1.00 96.06 191 PRO A C 1
ATOM 1514 O O . PRO A 1 191 ? -7.438 7.748 26.812 1.00 96.06 191 PRO A O 1
ATOM 1517 N N . VAL A 1 192 ? -7.686 6.131 25.269 1.00 93.38 192 VAL A N 1
ATOM 1518 C CA . VAL A 1 192 ? -7.661 4.987 26.197 1.00 93.38 192 VAL A CA 1
ATOM 1519 C C . VAL A 1 192 ? -6.215 4.710 26.614 1.00 93.38 192 VAL A C 1
ATOM 1521 O O . VAL A 1 192 ? -5.309 4.709 25.779 1.00 93.38 192 VAL A O 1
ATOM 1524 N N . ASP A 1 193 ? -5.986 4.466 27.899 1.00 93.31 193 ASP A N 1
ATOM 1525 C CA . ASP A 1 193 ? -4.643 4.362 28.471 1.00 93.31 193 ASP A CA 1
ATOM 1526 C C . ASP A 1 193 ? -3.841 3.204 27.833 1.00 93.31 193 ASP A C 1
ATOM 1528 O O . ASP A 1 193 ? -4.333 2.083 27.680 1.00 93.31 193 ASP A O 1
ATOM 1532 N N . GLY A 1 194 ? -2.604 3.490 27.405 1.00 94.25 194 GLY A N 1
ATOM 1533 C CA . GLY A 1 194 ? -1.715 2.542 26.715 1.00 94.25 194 GLY A CA 1
ATOM 1534 C C . GLY A 1 194 ? -2.086 2.207 25.260 1.00 94.25 194 GLY A C 1
ATOM 1535 O O . GLY A 1 194 ? -1.365 1.449 24.608 1.00 94.25 194 GLY A O 1
ATOM 1536 N N . SER A 1 195 ? -3.175 2.768 24.720 1.00 95.69 195 SER A N 1
ATOM 1537 C CA . SER A 1 195 ? -3.623 2.497 23.344 1.00 95.69 195 SER A CA 1
ATOM 1538 C C . SER A 1 195 ? -2.630 2.965 22.274 1.00 95.69 195 SER A C 1
ATOM 1540 O O . SER A 1 195 ? -2.463 2.298 21.254 1.00 95.69 195 SER A O 1
ATOM 1542 N N . GLN A 1 196 ? -1.933 4.078 22.510 1.00 96.69 196 GLN A N 1
ATOM 1543 C CA . GLN A 1 196 ? -0.952 4.660 21.588 1.00 96.69 196 GLN A CA 1
ATOM 1544 C C . GLN A 1 196 ? 0.273 3.738 21.437 1.00 96.69 196 GLN A C 1
ATOM 1546 O O . GLN A 1 196 ? 0.712 3.435 20.324 1.00 96.69 196 GLN A O 1
ATOM 1551 N N . GLU A 1 197 ? 0.788 3.229 22.558 1.00 96.12 197 GLU A N 1
ATOM 1552 C CA . GLU A 1 197 ? 1.907 2.285 22.629 1.00 96.12 197 GLU A CA 1
ATOM 1553 C C . GLU A 1 197 ? 1.526 0.930 22.031 1.00 96.12 197 GLU A C 1
ATOM 1555 O O . GLU A 1 197 ? 2.306 0.354 21.269 1.00 96.12 197 GLU A O 1
ATOM 1560 N N . ALA A 1 198 ? 0.319 0.442 22.333 1.00 96.25 198 ALA A N 1
ATOM 1561 C CA . ALA A 1 198 ? -0.196 -0.805 21.786 1.00 96.25 198 ALA A CA 1
ATOM 1562 C C . ALA A 1 198 ? -0.361 -0.731 20.261 1.00 96.25 198 ALA A C 1
ATOM 1564 O O . ALA A 1 198 ? 0.109 -1.625 19.558 1.00 96.25 198 ALA A O 1
ATOM 1565 N N . LEU A 1 199 ? -0.933 0.352 19.726 1.00 96.62 199 LEU A N 1
ATOM 1566 C CA . LEU A 1 199 ? -1.095 0.535 18.282 1.00 96.62 199 LEU A CA 1
ATOM 1567 C C . LEU A 1 199 ? 0.269 0.623 17.571 1.00 96.62 199 LEU A C 1
ATOM 1569 O O . LEU A 1 199 ? 0.492 -0.067 16.575 1.00 96.62 199 LEU A O 1
ATOM 1573 N N . ARG A 1 200 ? 1.232 1.363 18.145 1.00 96.56 200 ARG A N 1
ATOM 1574 C CA . ARG A 1 200 ? 2.632 1.418 17.679 1.00 96.56 200 ARG A CA 1
ATOM 1575 C C . ARG A 1 200 ? 3.326 0.050 17.717 1.00 96.56 200 ARG A C 1
ATOM 1577 O O . ARG A 1 200 ? 4.156 -0.233 16.852 1.00 96.56 200 ARG A O 1
ATOM 1584 N N . ALA A 1 201 ? 3.022 -0.798 18.700 1.00 95.81 201 ALA A N 1
ATOM 1585 C CA . ALA A 1 201 ? 3.545 -2.162 18.773 1.00 95.81 201 ALA A CA 1
ATOM 1586 C C . ALA A 1 201 ? 2.914 -3.069 17.702 1.00 95.81 201 ALA A C 1
ATOM 1588 O O . ALA A 1 201 ? 3.639 -3.746 16.975 1.00 95.81 201 ALA A O 1
ATOM 1589 N N . LEU A 1 202 ? 1.588 -3.027 17.540 1.00 95.75 202 LEU A N 1
ATOM 1590 C CA . LEU A 1 202 ? 0.847 -3.788 16.526 1.00 95.75 202 LEU A CA 1
ATOM 1591 C C . LEU A 1 202 ? 1.297 -3.440 15.105 1.00 95.75 202 LEU A C 1
ATOM 1593 O O . LEU A 1 202 ? 1.531 -4.337 14.295 1.00 95.75 202 LEU A O 1
ATOM 1597 N N . ARG A 1 203 ? 1.540 -2.155 14.833 1.00 94.44 203 ARG A N 1
ATOM 1598 C CA . ARG A 1 203 ? 2.072 -1.636 13.564 1.00 94.44 203 ARG A CA 1
ATOM 1599 C C . ARG A 1 203 ? 3.485 -2.139 13.218 1.00 94.44 203 ARG A C 1
ATOM 1601 O O . ARG A 1 203 ? 3.981 -1.919 12.112 1.00 94.44 203 ARG A O 1
ATOM 1608 N N . ARG A 1 204 ? 4.156 -2.882 14.105 1.00 91.94 204 ARG A N 1
ATOM 1609 C CA . ARG A 1 204 ? 5.404 -3.597 13.769 1.00 91.94 204 ARG A CA 1
ATOM 1610 C C . ARG A 1 204 ? 5.154 -4.923 13.056 1.00 91.94 204 ARG A C 1
ATOM 1612 O O . ARG A 1 204 ? 6.013 -5.305 12.264 1.00 91.94 204 ARG A O 1
ATOM 1619 N N . SER A 1 205 ? 3.992 -5.548 13.249 1.00 91.56 205 SER A N 1
ATOM 1620 C CA . SER A 1 205 ? 3.676 -6.892 12.735 1.00 91.56 205 SER A CA 1
ATOM 1621 C C . SER A 1 205 ? 2.466 -6.925 11.788 1.00 91.56 205 SER A C 1
ATOM 1623 O O . SER A 1 205 ? 2.444 -7.714 10.848 1.00 91.56 205 SER A O 1
ATOM 1625 N N . PHE A 1 206 ? 1.486 -6.043 11.992 1.00 94.06 206 PHE A N 1
ATOM 1626 C CA . PHE A 1 206 ? 0.269 -5.927 11.184 1.00 94.06 206 PHE A CA 1
ATOM 1627 C C . PHE A 1 206 ? 0.338 -4.764 10.187 1.00 94.06 206 PHE A C 1
ATOM 1629 O O . PHE A 1 206 ? 1.167 -3.862 10.328 1.00 94.06 206 PHE A O 1
ATOM 1636 N N . PHE A 1 207 ? -0.562 -4.769 9.202 1.00 94.12 207 PHE A N 1
ATOM 1637 C CA . PHE A 1 207 ? -0.990 -3.556 8.501 1.00 94.12 207 PHE A CA 1
ATOM 1638 C C . PHE A 1 207 ? -2.233 -3.020 9.225 1.00 94.12 207 PHE A C 1
ATOM 1640 O O . PHE A 1 207 ? -3.275 -3.683 9.228 1.00 94.12 207 PHE A O 1
ATOM 1647 N N . VAL A 1 208 ? -2.113 -1.874 9.898 1.00 96.81 208 VAL A N 1
ATOM 1648 C CA . VAL A 1 208 ? -3.099 -1.408 10.888 1.00 96.81 208 VAL A CA 1
ATOM 1649 C C . VAL A 1 208 ? -4.083 -0.425 10.259 1.00 96.81 208 VAL A C 1
ATOM 1651 O O . VAL A 1 208 ? -3.715 0.693 9.896 1.00 96.81 208 VAL A O 1
ATOM 1654 N N . ARG A 1 209 ? -5.354 -0.827 10.170 1.00 97.44 209 ARG A N 1
ATOM 1655 C CA . ARG A 1 209 ? -6.454 -0.015 9.635 1.00 97.44 209 ARG A CA 1
ATOM 1656 C C . ARG A 1 209 ? -7.414 0.375 10.751 1.00 97.44 209 ARG A C 1
ATOM 1658 O O . ARG A 1 209 ? -7.992 -0.495 11.396 1.00 97.44 209 ARG A O 1
ATOM 1665 N N . LEU A 1 210 ? -7.625 1.666 10.968 1.00 97.75 210 LEU A N 1
ATOM 1666 C CA . LEU A 1 210 ? -8.622 2.140 11.928 1.00 97.75 210 LEU A CA 1
ATOM 1667 C C . LEU A 1 210 ? -10.000 2.171 11.266 1.00 97.75 210 LEU A C 1
ATOM 1669 O O . LEU A 1 210 ? -10.120 2.676 10.150 1.00 97.75 210 LEU A O 1
ATOM 1673 N N . ILE A 1 211 ? -11.038 1.652 11.929 1.00 95.88 211 ILE A N 1
ATOM 1674 C CA . ILE A 1 211 ? -12.398 1.609 11.376 1.00 95.88 211 ILE A CA 1
ATOM 1675 C C . ILE A 1 211 ? -13.462 2.103 12.368 1.00 95.88 211 ILE A C 1
ATOM 1677 O O . ILE A 1 211 ? -13.729 1.494 13.406 1.00 95.88 211 ILE A O 1
ATOM 1681 N N . ALA A 1 212 ? -14.103 3.226 12.031 1.00 92.94 212 ALA A N 1
ATOM 1682 C CA . ALA A 1 212 ? -15.064 3.908 12.899 1.00 92.94 212 ALA A CA 1
ATOM 1683 C C . ALA A 1 212 ? -16.421 4.117 12.210 1.00 92.94 212 ALA A C 1
ATOM 1685 O O . ALA A 1 212 ? -16.503 4.551 11.059 1.00 92.94 212 ALA A O 1
ATOM 1686 N N . ALA A 1 213 ? -17.504 3.839 12.936 1.00 90.50 213 ALA A N 1
ATOM 1687 C CA . ALA A 1 213 ? -18.877 3.950 12.447 1.00 90.50 213 ALA A CA 1
ATOM 1688 C C . ALA A 1 213 ? -19.467 5.342 12.725 1.00 90.50 213 ALA A C 1
ATOM 1690 O O . ALA A 1 213 ? -20.450 5.470 13.441 1.00 90.50 213 ALA A O 1
ATOM 1691 N N . ARG A 1 214 ? -18.812 6.378 12.185 1.00 87.19 214 ARG A N 1
ATOM 1692 C CA . ARG A 1 214 ? -19.104 7.806 12.437 1.00 87.19 214 ARG A CA 1
ATOM 1693 C C . ARG A 1 214 ? -19.709 8.535 11.227 1.00 87.19 214 ARG A C 1
ATOM 1695 O O . ARG A 1 214 ? -19.894 9.748 11.249 1.00 87.19 214 ARG A O 1
ATOM 1702 N N . GLY A 1 215 ? -19.948 7.825 10.122 1.00 78.31 215 GLY A N 1
ATOM 1703 C CA . GLY A 1 215 ? -20.185 8.418 8.799 1.00 78.31 215 GLY A CA 1
ATOM 1704 C C . GLY A 1 215 ? -21.509 9.171 8.616 1.00 78.31 215 GLY A C 1
ATOM 1705 O O . GLY A 1 215 ? -21.662 9.848 7.602 1.00 78.31 215 GLY A O 1
ATOM 1706 N N . ALA A 1 216 ? -22.445 9.062 9.563 1.00 78.38 216 ALA A N 1
ATOM 1707 C CA . ALA A 1 216 ? -23.705 9.809 9.580 1.00 78.38 216 ALA A CA 1
ATOM 1708 C C . ALA A 1 216 ? -23.774 10.873 10.696 1.00 78.38 216 ALA A C 1
ATOM 1710 O O . ALA A 1 216 ? -24.698 11.682 10.705 1.00 78.38 216 ALA A O 1
ATOM 1711 N N . ASP A 1 217 ? -22.815 10.881 11.627 1.00 79.12 217 ASP A N 1
ATOM 1712 C CA . ASP A 1 217 ? -22.967 11.558 12.918 1.00 79.12 217 ASP A CA 1
ATOM 1713 C C . ASP A 1 217 ? -22.827 13.080 12.828 1.00 79.12 217 ASP A C 1
ATOM 1715 O O . ASP A 1 217 ? -23.482 13.803 13.573 1.00 79.12 217 ASP A O 1
ATOM 1719 N N . TYR A 1 218 ? -21.923 13.572 11.976 1.00 85.44 218 TYR A N 1
ATOM 1720 C CA . TYR A 1 218 ? -21.565 14.989 11.895 1.00 85.44 218 TYR A CA 1
ATOM 1721 C C . TYR A 1 218 ? -20.865 15.334 10.571 1.00 85.44 218 TYR A C 1
ATOM 1723 O O . TYR A 1 218 ? -20.507 14.460 9.781 1.00 85.44 218 TYR A O 1
ATOM 1731 N N . LYS A 1 219 ? -20.656 16.631 10.308 1.00 89.50 219 LYS A N 1
ATOM 1732 C CA . LYS A 1 219 ? -19.986 17.105 9.086 1.00 89.50 219 LYS A CA 1
ATOM 1733 C C . LYS A 1 219 ? -18.503 16.714 9.074 1.00 89.50 219 LYS A C 1
ATOM 1735 O O . LYS A 1 219 ? -17.753 17.133 9.950 1.00 89.50 219 LYS A O 1
ATOM 1740 N N . ASP A 1 220 ? -18.095 16.017 8.014 1.00 93.00 220 ASP A N 1
ATOM 1741 C CA . ASP A 1 220 ? -16.715 15.579 7.745 1.00 93.00 220 ASP A CA 1
ATOM 1742 C C . ASP A 1 220 ? -16.103 14.674 8.845 1.00 93.00 220 ASP A C 1
ATOM 1744 O O . ASP A 1 220 ? -15.151 15.041 9.546 1.00 93.00 220 ASP A O 1
ATOM 1748 N N . PRO A 1 221 ? -16.650 13.454 9.018 1.00 94.12 221 PRO A N 1
ATOM 1749 C CA . PRO A 1 221 ? -16.205 12.533 10.056 1.00 94.12 221 PRO A CA 1
ATOM 1750 C C . PRO A 1 221 ? -14.831 11.915 9.790 1.00 94.12 221 PRO A C 1
ATOM 1752 O O . PRO A 1 221 ? -14.201 11.441 10.738 1.00 94.12 221 PRO A O 1
ATOM 1755 N N . PHE A 1 222 ? -14.327 11.983 8.553 1.00 96.31 222 PHE A N 1
ATOM 1756 C CA . PHE A 1 222 ? -12.958 11.594 8.220 1.00 96.31 222 PHE A CA 1
ATOM 1757 C C . PHE A 1 222 ? -11.952 12.608 8.770 1.00 96.31 222 PHE A C 1
ATOM 1759 O O . PHE A 1 222 ? -11.150 12.248 9.633 1.00 96.31 222 PHE A O 1
ATOM 1766 N N . ASN A 1 223 ? -12.025 13.880 8.356 1.00 96.38 223 ASN A N 1
ATOM 1767 C CA . ASN A 1 223 ? -10.996 14.859 8.720 1.00 96.38 223 ASN A CA 1
ATOM 1768 C C . ASN A 1 223 ? -10.981 15.169 10.224 1.00 96.38 223 ASN A C 1
ATOM 1770 O O . ASN A 1 223 ? -9.907 15.351 10.796 1.00 96.38 223 ASN A O 1
ATOM 1774 N N . VAL A 1 224 ? -12.132 15.161 10.906 1.00 96.50 224 VAL A N 1
ATOM 1775 C CA . VAL A 1 224 ? -12.180 15.313 12.375 1.00 96.50 224 VAL A CA 1
ATOM 1776 C C . VAL A 1 224 ? -11.547 14.113 13.080 1.00 96.50 224 VAL A C 1
ATOM 1778 O O . VAL A 1 224 ? -10.741 14.302 13.987 1.00 96.50 224 VAL A O 1
ATOM 1781 N N . THR A 1 225 ? -11.862 12.883 12.658 1.00 96.69 225 THR A N 1
ATOM 1782 C CA . THR A 1 225 ? -11.288 11.674 13.274 1.00 96.69 225 THR A CA 1
ATOM 1783 C C . THR A 1 225 ? -9.780 11.604 13.031 1.00 96.69 225 THR A C 1
ATOM 1785 O O . THR A 1 225 ? -9.023 11.352 13.965 1.00 96.69 225 THR A O 1
ATOM 1788 N N . GLN A 1 226 ? -9.319 11.933 11.821 1.00 97.81 226 GLN A N 1
ATOM 1789 C CA . GLN A 1 226 ? -7.896 12.076 11.513 1.00 97.81 226 GLN A CA 1
ATOM 1790 C C . GLN A 1 226 ? -7.223 13.172 12.359 1.00 97.81 226 GLN A C 1
ATOM 1792 O O . GLN A 1 226 ? -6.139 12.954 12.897 1.00 97.81 226 GLN A O 1
ATOM 1797 N N . THR A 1 227 ? -7.868 14.329 12.540 1.00 97.81 227 THR A N 1
ATOM 1798 C CA . THR A 1 227 ? -7.343 15.425 13.377 1.00 97.81 227 THR A CA 1
ATOM 1799 C C . THR A 1 227 ? -7.229 15.014 14.847 1.00 97.81 227 THR A C 1
ATOM 1801 O O . THR A 1 227 ? -6.236 15.343 15.495 1.00 97.81 227 THR A O 1
ATOM 1804 N N . TRP A 1 228 ? -8.197 14.256 15.371 1.00 97.75 228 TRP A N 1
ATOM 1805 C CA . TRP A 1 228 ? -8.133 13.667 16.713 1.00 97.75 228 TRP A CA 1
ATOM 1806 C C . TRP A 1 228 ? -6.950 12.696 16.843 1.00 97.75 228 TRP A C 1
ATOM 1808 O O . TRP A 1 228 ? -6.119 12.851 17.738 1.00 97.75 228 TRP A O 1
ATOM 1818 N N . LEU A 1 229 ? -6.814 11.759 15.898 1.00 98.31 229 LEU A N 1
ATOM 1819 C CA . LEU A 1 229 ? -5.727 10.775 15.872 1.00 98.31 229 LEU A CA 1
ATOM 1820 C C . LEU A 1 229 ? -4.344 11.439 15.810 1.00 98.31 229 LEU A C 1
ATOM 1822 O O . LEU A 1 229 ? -3.441 11.043 16.543 1.00 98.31 229 LEU A O 1
ATOM 1826 N N . HIS A 1 230 ? -4.186 12.481 14.988 1.00 98.12 230 HIS A N 1
ATOM 1827 C CA . HIS A 1 230 ? -2.938 13.242 14.886 1.00 98.12 230 HIS A CA 1
ATOM 1828 C C . HIS A 1 230 ? -2.647 14.061 16.151 1.00 98.12 230 HIS A C 1
ATOM 1830 O O . HIS A 1 230 ? -1.507 14.076 16.610 1.00 98.12 230 HIS A O 1
ATOM 1836 N N . ARG A 1 231 ? -3.663 14.695 16.760 1.00 98.12 231 ARG A N 1
ATOM 1837 C CA . ARG A 1 231 ? -3.521 15.436 18.029 1.00 98.12 231 ARG A CA 1
ATOM 1838 C C . ARG A 1 231 ? -3.006 14.547 19.162 1.00 98.12 231 ARG A C 1
ATOM 1840 O O . ARG A 1 231 ? -2.221 15.017 19.980 1.00 98.12 231 ARG A O 1
ATOM 1847 N N . PHE A 1 232 ? -3.433 13.286 19.198 1.00 98.12 232 PHE A N 1
ATOM 1848 C CA . PHE A 1 232 ? -2.989 12.293 20.179 1.00 98.12 232 PHE A CA 1
ATOM 1849 C C . PHE A 1 232 ? -1.885 11.354 19.650 1.00 98.12 232 PHE A C 1
ATOM 1851 O O . PHE A 1 232 ? -1.577 10.350 20.285 1.00 98.12 232 PHE A O 1
ATOM 1858 N N . GLY A 1 233 ? -1.236 11.677 18.524 1.00 97.44 233 GLY A N 1
ATOM 1859 C CA . GLY A 1 233 ? -0.034 10.976 18.052 1.00 97.44 233 GLY A CA 1
ATOM 1860 C C . GLY A 1 233 ? -0.207 9.480 17.753 1.00 97.44 233 GLY A C 1
ATOM 1861 O O . GLY A 1 233 ? 0.754 8.722 17.892 1.00 97.44 233 GLY A O 1
ATOM 1862 N N . PHE A 1 234 ? -1.411 9.043 17.372 1.00 98.19 234 PHE A N 1
ATOM 1863 C CA . PHE A 1 234 ? -1.676 7.652 16.997 1.00 98.19 234 PHE A CA 1
ATOM 1864 C C . PHE A 1 234 ? -1.028 7.301 15.652 1.00 98.19 234 PHE A C 1
ATOM 1866 O O . PHE A 1 234 ? -1.195 8.015 14.663 1.00 98.19 234 PHE A O 1
ATOM 1873 N N . GLU A 1 235 ? -0.340 6.158 15.598 1.00 96.94 235 GLU A N 1
ATOM 1874 C CA . GLU A 1 235 ? 0.254 5.617 14.373 1.00 96.94 235 GLU A CA 1
ATOM 1875 C C . GLU A 1 235 ? -0.616 4.511 13.769 1.00 96.94 235 GLU A C 1
ATOM 1877 O O . GLU A 1 235 ? -0.875 3.496 14.411 1.00 96.94 235 GLU A O 1
ATOM 1882 N N . TYR A 1 236 ? -1.014 4.683 12.512 1.00 97.00 236 TYR A N 1
ATOM 1883 C CA . TYR A 1 236 ? -1.844 3.756 11.744 1.00 97.00 236 TYR A CA 1
ATOM 1884 C C . TYR A 1 236 ? -1.455 3.821 10.258 1.00 97.00 236 TYR A C 1
ATOM 1886 O O . TYR A 1 236 ? -0.756 4.748 9.844 1.00 97.00 236 TYR A O 1
ATOM 1894 N N . ASP A 1 237 ? -1.885 2.842 9.459 1.00 95.12 237 ASP A N 1
ATOM 1895 C CA . ASP A 1 237 ? -1.560 2.754 8.027 1.00 95.12 237 ASP A CA 1
ATOM 1896 C C . ASP A 1 237 ? -2.752 3.087 7.108 1.00 95.12 237 ASP A C 1
ATOM 1898 O O . ASP A 1 237 ? -2.556 3.368 5.925 1.00 95.12 237 ASP A O 1
ATOM 1902 N N . ASP A 1 238 ? -3.982 3.057 7.636 1.00 95.75 238 ASP A N 1
ATOM 1903 C CA . ASP A 1 238 ? -5.221 3.407 6.924 1.00 95.75 238 ASP A CA 1
ATOM 1904 C C . ASP A 1 238 ? -6.335 3.851 7.899 1.00 95.75 238 ASP A C 1
ATOM 1906 O O . ASP A 1 238 ? -6.365 3.402 9.049 1.00 95.75 238 ASP A O 1
ATOM 1910 N N . LEU A 1 239 ? -7.265 4.698 7.447 1.00 97.56 239 LEU A N 1
ATOM 1911 C CA . LEU A 1 239 ? -8.431 5.159 8.217 1.00 97.56 239 LEU A CA 1
ATOM 1912 C C . LEU A 1 239 ? -9.704 5.017 7.380 1.00 97.56 239 LEU A C 1
ATOM 1914 O O . LEU A 1 239 ? -9.841 5.619 6.319 1.00 97.56 239 LEU A O 1
ATOM 1918 N N . ILE A 1 240 ? -10.672 4.271 7.902 1.00 96.94 240 ILE A N 1
ATOM 1919 C CA . ILE A 1 240 ? -11.937 3.963 7.240 1.00 96.94 240 ILE A CA 1
ATOM 1920 C C . ILE A 1 240 ? -13.082 4.483 8.111 1.00 96.94 240 ILE A C 1
ATOM 1922 O O . ILE A 1 240 ? -13.266 4.056 9.252 1.00 96.94 240 ILE A O 1
ATOM 1926 N N . ILE A 1 241 ? -13.887 5.393 7.562 1.00 95.94 241 ILE A N 1
ATOM 1927 C CA . ILE A 1 241 ? -15.139 5.827 8.188 1.00 95.94 241 ILE A CA 1
ATOM 1928 C C . ILE A 1 241 ? -16.307 5.182 7.450 1.00 95.94 241 ILE A C 1
ATOM 1930 O O . ILE A 1 241 ? -16.490 5.408 6.255 1.00 95.94 241 ILE A O 1
ATOM 1934 N N . VAL A 1 242 ? -17.117 4.413 8.173 1.00 93.69 242 VAL A N 1
ATOM 1935 C CA . VAL A 1 242 ? -18.350 3.810 7.652 1.00 93.69 242 VAL A CA 1
ATOM 1936 C C . VAL A 1 242 ? -19.579 4.533 8.201 1.00 93.69 242 VAL A C 1
ATOM 1938 O O . VAL A 1 242 ? -19.537 5.105 9.290 1.00 93.69 242 VAL A O 1
ATOM 1941 N N . GLN A 1 243 ? -20.691 4.519 7.459 1.00 90.50 243 GLN A N 1
ATOM 1942 C CA . GLN A 1 243 ? -21.920 5.216 7.868 1.00 90.50 243 GLN A CA 1
ATOM 1943 C C . GLN A 1 243 ? -22.585 4.618 9.112 1.00 90.50 243 GLN A C 1
ATOM 1945 O O . GLN A 1 243 ? -23.269 5.346 9.823 1.00 90.50 243 GLN A O 1
ATOM 1950 N N . ARG A 1 244 ? -22.420 3.311 9.354 1.00 87.12 244 ARG A N 1
ATOM 1951 C CA . ARG A 1 244 ? -23.075 2.565 10.438 1.00 87.12 244 ARG A CA 1
ATOM 1952 C C . ARG A 1 244 ? -22.259 1.326 10.847 1.00 87.12 244 ARG A C 1
ATOM 1954 O O . ARG A 1 244 ? -21.472 0.857 10.019 1.00 87.12 244 ARG A O 1
ATOM 1961 N N . PRO A 1 245 ? -22.432 0.771 12.064 1.00 86.25 245 PRO A N 1
ATOM 1962 C CA . PRO A 1 245 ? -21.618 -0.340 12.565 1.00 86.25 245 PRO A CA 1
ATOM 1963 C C . PRO A 1 245 ? -21.639 -1.603 11.698 1.00 86.25 245 PRO A C 1
ATOM 1965 O O . PRO A 1 245 ? -20.599 -2.241 11.549 1.00 86.25 245 PRO A O 1
ATOM 1968 N N . GLU A 1 246 ? -22.775 -1.965 11.095 1.00 85.75 246 GLU A N 1
ATOM 1969 C CA . GLU A 1 246 ? -22.912 -3.172 10.264 1.00 85.75 246 GLU A CA 1
ATOM 1970 C C . GLU A 1 246 ? -21.982 -3.161 9.039 1.00 85.75 246 GLU A C 1
ATOM 1972 O O . GLU A 1 246 ? -21.471 -4.197 8.617 1.00 85.75 246 GLU A O 1
ATOM 1977 N N . LEU A 1 247 ? -21.655 -1.973 8.525 1.00 90.25 247 LEU A N 1
ATOM 1978 C CA . LEU A 1 247 ? -20.784 -1.809 7.363 1.00 90.25 247 LEU A CA 1
ATOM 1979 C C . LEU A 1 247 ? -19.305 -2.119 7.661 1.00 90.25 247 LEU A C 1
ATOM 1981 O O . LEU A 1 247 ? -18.533 -2.292 6.718 1.00 90.25 247 LEU A O 1
ATOM 1985 N N . LYS A 1 248 ? -18.896 -2.261 8.935 1.00 90.75 248 LYS A N 1
ATOM 1986 C CA . LYS A 1 248 ? -17.550 -2.761 9.282 1.00 90.75 248 LYS A CA 1
ATOM 1987 C C . LYS A 1 248 ? -17.308 -4.175 8.730 1.00 90.75 248 LYS A C 1
ATOM 1989 O O . LYS A 1 248 ? -16.188 -4.504 8.345 1.00 90.75 248 LYS A O 1
ATOM 1994 N N . LEU A 1 249 ? -18.356 -5.000 8.643 1.00 89.75 249 LEU A N 1
ATOM 1995 C CA . LEU A 1 249 ? -18.277 -6.406 8.222 1.00 89.75 249 LEU A CA 1
ATOM 1996 C C . LEU A 1 249 ? -18.021 -6.591 6.714 1.00 89.75 249 LEU A C 1
ATOM 1998 O O . LEU A 1 249 ? -17.690 -7.695 6.280 1.00 89.75 249 LEU A O 1
ATOM 2002 N N . ALA A 1 250 ? -18.139 -5.523 5.916 1.00 91.69 250 ALA A N 1
ATOM 2003 C CA . ALA A 1 250 ? -17.805 -5.524 4.489 1.00 91.69 250 ALA A CA 1
ATOM 2004 C C . ALA A 1 250 ? -16.287 -5.495 4.218 1.00 91.69 250 ALA A C 1
ATOM 2006 O O . ALA A 1 250 ? -15.857 -5.802 3.110 1.00 91.69 250 ALA A O 1
ATOM 2007 N N . TYR A 1 251 ? -15.476 -5.140 5.221 1.00 91.62 251 TYR A N 1
ATOM 2008 C CA . TYR A 1 251 ? -14.015 -5.043 5.109 1.00 91.62 251 TYR A CA 1
ATOM 2009 C C . TYR A 1 251 ? -13.277 -6.302 5.593 1.00 91.62 251 TYR A C 1
ATOM 2011 O O . TYR A 1 251 ? -12.052 -6.372 5.485 1.00 91.62 251 TYR A O 1
ATOM 2019 N N . GLN A 1 252 ? -14.002 -7.293 6.121 1.00 90.81 252 GLN A N 1
ATOM 2020 C CA . GLN A 1 252 ? -13.421 -8.496 6.714 1.00 90.81 252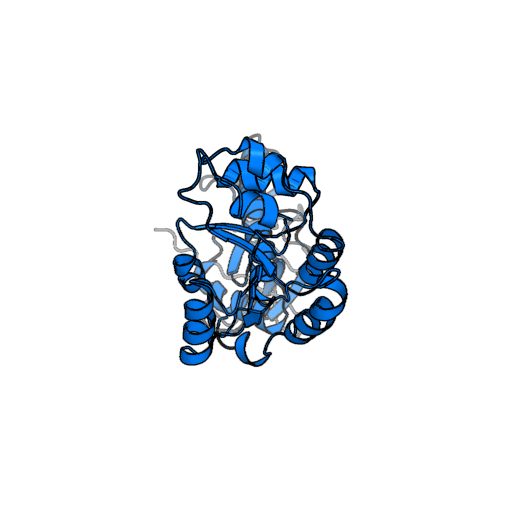 GLN A CA 1
ATOM 2021 C C . GLN A 1 252 ? -13.403 -9.698 5.769 1.00 90.81 252 GLN A C 1
ATOM 2023 O O . GLN A 1 252 ? -14.348 -9.961 5.026 1.00 90.81 252 GLN A O 1
ATOM 2028 N N . SER A 1 253 ? -12.336 -10.483 5.891 1.00 90.44 253 SER A N 1
ATOM 2029 C CA . SER A 1 253 ? -12.197 -11.833 5.343 1.00 90.44 253 SER A CA 1
ATOM 2030 C C . SER A 1 253 ? -11.496 -12.747 6.357 1.00 90.44 253 SER A C 1
ATOM 2032 O O . SER A 1 253 ? -10.986 -12.284 7.381 1.00 90.44 253 SER A O 1
ATOM 2034 N N . SER A 1 254 ? -11.402 -14.040 6.048 1.00 89.00 254 SER A N 1
ATOM 2035 C CA . SER A 1 254 ? -10.634 -15.028 6.823 1.00 89.00 254 SER A CA 1
ATOM 2036 C C . SER A 1 254 ? -9.137 -14.706 6.974 1.00 89.00 254 SER A C 1
ATOM 2038 O O . SER A 1 254 ? -8.469 -15.289 7.820 1.00 89.00 254 SER A O 1
ATOM 2040 N N . GLU A 1 255 ? -8.606 -13.770 6.184 1.00 87.69 255 GLU A N 1
ATOM 2041 C CA . GLU A 1 255 ? -7.200 -13.332 6.201 1.00 87.69 255 GLU A CA 1
ATOM 2042 C C . GLU A 1 255 ? -6.994 -12.053 7.028 1.00 87.69 255 GLU A C 1
ATOM 2044 O O . GLU A 1 255 ? -5.872 -11.585 7.219 1.00 87.69 255 GLU A O 1
ATOM 2049 N N . THR A 1 256 ? -8.086 -11.462 7.511 1.00 92.38 256 THR A N 1
ATOM 2050 C CA . THR A 1 256 ? -8.078 -10.250 8.332 1.00 92.38 256 THR A CA 1
ATOM 2051 C C . THR A 1 256 ? -8.177 -10.604 9.818 1.00 92.38 256 THR A C 1
ATOM 2053 O O . THR A 1 256 ? -8.228 -11.777 10.203 1.00 92.38 256 THR A O 1
ATOM 2056 N N . LEU A 1 257 ? -8.155 -9.586 10.669 1.00 94.19 257 LEU A N 1
ATOM 2057 C CA . LEU A 1 257 ? -8.517 -9.681 12.075 1.00 94.19 257 LEU A CA 1
ATOM 2058 C C . LEU A 1 257 ? -9.264 -8.402 12.457 1.00 94.19 257 LEU A C 1
ATOM 2060 O O . LEU A 1 257 ? -8.746 -7.314 12.200 1.00 94.19 257 LEU A O 1
ATOM 2064 N N . LEU A 1 258 ? -10.453 -8.510 13.052 1.00 94.00 258 LEU A N 1
ATOM 2065 C CA . LEU A 1 258 ? -11.106 -7.378 13.717 1.00 94.00 258 LEU A CA 1
ATOM 2066 C C . LEU A 1 258 ? -10.736 -7.346 15.204 1.00 94.00 258 LEU A C 1
ATOM 2068 O O . LEU A 1 258 ? -10.775 -8.364 15.886 1.00 94.00 258 LEU A O 1
ATOM 2072 N N . LEU A 1 259 ? -10.452 -6.155 15.713 1.00 93.62 259 LEU A N 1
ATOM 2073 C CA . LEU A 1 259 ? -10.360 -5.832 17.129 1.00 93.62 259 LEU A CA 1
ATOM 2074 C C . LEU A 1 259 ? -11.350 -4.698 17.421 1.00 93.62 259 LEU A C 1
ATOM 2076 O O . LEU A 1 259 ? -11.173 -3.594 16.911 1.00 93.62 259 LEU A O 1
ATOM 2080 N N . ASP A 1 260 ? -12.394 -4.958 18.205 1.00 90.81 260 ASP A N 1
ATOM 2081 C CA . ASP A 1 260 ? -13.490 -4.003 18.447 1.00 90.81 260 ASP A CA 1
ATOM 2082 C C . ASP A 1 260 ? -14.092 -4.189 19.847 1.00 90.81 260 ASP A C 1
ATOM 2084 O O . ASP A 1 260 ? -13.935 -5.250 20.459 1.00 90.81 260 ASP A O 1
ATOM 2088 N N . VAL A 1 261 ? -14.812 -3.182 20.350 1.00 85.62 261 VAL A N 1
ATOM 2089 C CA . VAL A 1 261 ? -15.603 -3.338 21.583 1.00 85.62 261 VAL A CA 1
ATOM 2090 C C . VAL A 1 261 ? -16.925 -4.013 21.235 1.00 85.62 261 VAL A C 1
ATOM 2092 O O . VAL A 1 261 ? -17.745 -3.454 20.506 1.00 85.62 261 VAL A O 1
ATOM 2095 N N . ILE A 1 262 ? -17.140 -5.212 21.770 1.00 71.75 262 ILE A N 1
ATOM 2096 C CA . ILE A 1 262 ? -18.363 -5.989 21.561 1.00 71.75 262 ILE A CA 1
ATOM 2097 C C . ILE A 1 262 ? -19.104 -6.092 22.897 1.00 71.75 262 ILE A C 1
ATOM 2099 O O . ILE A 1 262 ? -18.864 -6.999 23.693 1.00 71.75 262 ILE A O 1
ATOM 2103 N N . ASP A 1 263 ? -20.010 -5.145 23.146 1.00 63.34 263 ASP A N 1
ATOM 2104 C CA . ASP A 1 263 ? -20.872 -5.176 24.331 1.00 63.34 263 ASP A CA 1
ATOM 2105 C C . ASP A 1 263 ? -21.938 -6.275 24.192 1.00 63.34 263 ASP A C 1
ATOM 2107 O O . ASP A 1 263 ? -22.743 -6.266 23.253 1.00 63.34 263 ASP A O 1
ATOM 2111 N N . GLN A 1 264 ? -21.982 -7.193 25.163 1.00 50.38 264 GLN A N 1
ATOM 2112 C CA . GLN A 1 264 ? -22.836 -8.394 25.157 1.00 50.38 264 GLN A CA 1
ATOM 2113 C C . GLN A 1 264 ? -24.338 -8.124 25.400 1.00 50.38 264 GLN A C 1
ATOM 2115 O O . GLN A 1 264 ? -25.131 -9.062 25.453 1.00 50.38 264 GLN A O 1
ATOM 2120 N N . GLY A 1 265 ? -24.746 -6.859 25.553 1.00 41.34 265 GLY A N 1
ATOM 2121 C CA . GLY A 1 265 ? -26.137 -6.453 25.815 1.00 41.34 265 GLY A CA 1
ATOM 2122 C C . GLY A 1 265 ? -26.744 -5.472 24.804 1.00 41.34 265 GLY A C 1
ATOM 2123 O O . GLY A 1 265 ? -27.883 -5.050 24.991 1.00 41.34 265 GLY A O 1
ATOM 2124 N N . GLY A 1 266 ? -26.001 -5.073 23.765 1.00 49.31 266 GLY A N 1
ATOM 2125 C CA . GLY A 1 266 ? -26.422 -4.058 22.791 1.00 49.31 266 GLY A CA 1
ATOM 2126 C C . GLY A 1 266 ? -26.689 -4.602 21.384 1.00 49.31 266 GLY A C 1
ATOM 2127 O O . GLY A 1 266 ? -26.565 -5.796 21.115 1.00 49.31 266 GLY A O 1
ATOM 2128 N N . THR A 1 267 ? -26.973 -3.700 20.439 1.00 47.12 267 THR A N 1
ATOM 2129 C CA . THR A 1 267 ? -27.020 -4.005 18.991 1.00 47.12 267 THR A CA 1
ATOM 2130 C C . THR A 1 267 ? -25.695 -4.565 18.450 1.00 47.12 267 THR A C 1
ATOM 2132 O O . THR A 1 267 ? -25.688 -5.240 17.424 1.00 47.12 267 THR A O 1
ATOM 2135 N N . THR A 1 268 ? -24.593 -4.356 19.173 1.00 51.47 268 THR A N 1
ATOM 2136 C CA . THR A 1 268 ? -23.276 -4.988 18.990 1.00 51.47 268 THR A CA 1
ATOM 2137 C C . THR A 1 268 ? -23.288 -6.511 19.130 1.00 51.47 268 THR A C 1
ATOM 2139 O O . THR A 1 268 ? -22.551 -7.181 18.412 1.00 51.47 268 THR A O 1
ATOM 2142 N N . GLY A 1 269 ? -24.140 -7.088 19.987 1.00 52.34 269 GLY A N 1
ATOM 2143 C CA . GLY A 1 269 ? -24.190 -8.541 20.212 1.00 52.34 269 GLY A CA 1
ATOM 2144 C C . GLY A 1 269 ? -24.611 -9.345 18.973 1.00 52.34 269 GLY A C 1
ATOM 2145 O O . GLY A 1 269 ? -24.231 -10.504 18.818 1.00 52.34 269 GLY A O 1
ATOM 2146 N N . LEU A 1 270 ? -25.332 -8.713 18.038 1.00 55.69 270 LEU A N 1
ATOM 2147 C CA . LEU A 1 270 ? -25.640 -9.299 16.729 1.00 55.69 270 LEU A CA 1
ATOM 2148 C C . LEU A 1 270 ? -24.383 -9.459 15.860 1.00 55.69 270 LEU A C 1
ATOM 2150 O O . LEU A 1 270 ? -24.294 -10.417 15.096 1.00 55.69 270 LEU A O 1
ATOM 2154 N N . GLN A 1 271 ? -23.405 -8.557 15.995 1.00 73.06 271 GLN A N 1
ATOM 2155 C CA . GLN A 1 271 ? -22.174 -8.589 15.205 1.00 73.06 271 GLN A CA 1
ATOM 2156 C C . GLN A 1 271 ? -21.251 -9.726 15.642 1.00 73.06 271 GLN A C 1
ATOM 2158 O O . GLN A 1 271 ? -20.680 -10.386 14.781 1.00 73.06 271 GLN A O 1
ATOM 2163 N N . GLU A 1 272 ? -21.141 -10.005 16.948 1.00 81.38 272 GLU A N 1
ATOM 2164 C CA . GLU A 1 272 ? -20.339 -11.142 17.425 1.00 81.38 272 GLU A CA 1
ATOM 2165 C C . GLU A 1 272 ? -20.859 -12.456 16.852 1.00 81.38 272 GLU A C 1
ATOM 2167 O O . GLU A 1 272 ? -20.092 -13.253 16.313 1.00 81.38 272 GLU A O 1
ATOM 2172 N N . LYS A 1 273 ? -22.182 -12.652 16.907 1.00 83.56 273 LYS A N 1
ATOM 2173 C CA . LYS A 1 273 ? -22.793 -13.848 16.346 1.00 83.56 273 LYS A CA 1
ATOM 2174 C C . LYS A 1 273 ? -22.600 -13.919 14.831 1.00 83.56 273 LYS A C 1
ATOM 2176 O O . LYS A 1 273 ? -22.240 -14.979 14.340 1.00 83.56 273 LYS A O 1
ATOM 2181 N N . GLU A 1 274 ? -22.780 -12.824 14.088 1.00 87.44 274 GLU A N 1
ATOM 2182 C CA . GLU A 1 274 ? -22.554 -12.846 12.635 1.00 87.44 274 GLU A CA 1
ATOM 2183 C C . GLU A 1 274 ? -21.089 -13.171 12.282 1.00 87.44 274 GLU A C 1
ATOM 2185 O O . GLU A 1 274 ? -20.831 -13.895 11.323 1.00 87.44 274 GLU A O 1
ATOM 2190 N N . LEU A 1 275 ? -20.123 -12.692 13.074 1.00 87.69 275 LEU A N 1
ATOM 2191 C CA . LEU A 1 275 ? -18.703 -13.020 12.918 1.00 87.69 275 LEU A CA 1
ATOM 2192 C C . LEU A 1 275 ? -18.424 -14.506 13.183 1.00 87.69 275 LEU A C 1
ATOM 2194 O O . LEU A 1 275 ? -17.738 -15.143 12.382 1.00 87.69 275 LEU A O 1
ATOM 2198 N N . GLN A 1 276 ? -18.991 -15.064 14.258 1.00 89.94 276 GLN A N 1
ATOM 2199 C CA . GLN A 1 276 ? -18.897 -16.489 14.593 1.00 89.94 276 GLN A CA 1
ATOM 2200 C C . GLN A 1 276 ? -19.571 -17.370 13.521 1.00 89.94 276 GLN A C 1
ATOM 2202 O O . GLN A 1 276 ? -18.928 -18.275 12.990 1.00 89.94 276 GLN A O 1
ATOM 2207 N N . ASP A 1 277 ? -20.818 -17.065 13.139 1.00 91.44 277 ASP A N 1
ATOM 2208 C CA . ASP A 1 277 ? -21.597 -17.784 12.116 1.00 91.44 277 ASP A CA 1
ATOM 2209 C C . ASP A 1 277 ? -20.907 -17.748 10.731 1.00 91.44 277 ASP A C 1
ATOM 2211 O O . ASP A 1 277 ? -21.035 -18.689 9.945 1.00 91.44 277 ASP A O 1
ATOM 2215 N N . ARG A 1 278 ? -20.148 -16.682 10.424 1.00 91.50 278 ARG A N 1
ATOM 2216 C CA . ARG A 1 278 ? -19.354 -16.532 9.185 1.00 91.50 278 ARG A CA 1
ATOM 2217 C C . ARG A 1 278 ? -17.915 -17.061 9.291 1.00 91.50 278 ARG A C 1
ATOM 2219 O O . ARG A 1 278 ? -17.198 -17.018 8.291 1.00 91.50 278 ARG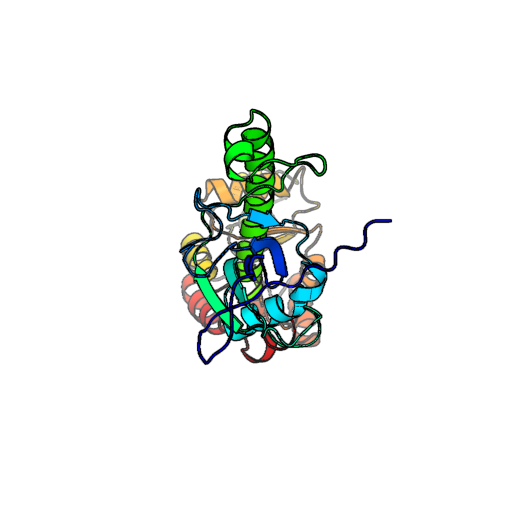 A O 1
ATOM 2226 N N . GLY A 1 279 ? -17.473 -17.529 10.461 1.00 92.06 279 GLY A N 1
ATOM 2227 C CA . GLY A 1 279 ? -16.100 -17.996 10.693 1.00 92.06 279 GLY A CA 1
ATOM 2228 C C . GLY A 1 279 ? -15.023 -16.915 10.507 1.00 92.06 279 GLY A C 1
ATOM 2229 O O . GLY A 1 279 ? -13.907 -17.225 10.084 1.00 92.06 279 GLY A O 1
ATOM 2230 N N . LEU A 1 280 ? -15.352 -15.645 10.761 1.00 90.94 280 LEU A N 1
ATOM 2231 C CA . LEU A 1 280 ? -14.437 -14.515 10.583 1.00 90.94 280 LEU A CA 1
ATOM 2232 C C . LEU A 1 280 ? -13.565 -14.293 11.835 1.00 90.94 280 LEU A C 1
ATOM 2234 O O . LEU A 1 280 ? -14.105 -14.297 12.941 1.00 90.94 280 LEU A O 1
ATOM 2238 N N . PRO A 1 281 ? -12.242 -14.059 11.710 1.00 92.12 281 PRO A N 1
ATOM 2239 C CA . PRO A 1 281 ? -11.385 -13.834 12.872 1.00 92.12 281 PRO A CA 1
ATOM 2240 C C . PRO A 1 281 ? -11.638 -12.474 13.538 1.00 92.12 281 PRO A C 1
ATOM 2242 O O . PRO A 1 281 ? -11.439 -11.419 12.928 1.00 92.12 281 PRO A O 1
ATOM 2245 N N . PHE A 1 282 ? -11.987 -12.495 14.824 1.00 92.12 282 PHE A N 1
ATOM 2246 C CA . PHE A 1 282 ? -12.124 -11.299 15.652 1.00 92.12 282 PHE A CA 1
ATOM 2247 C C . PHE A 1 282 ? -11.572 -11.516 17.067 1.00 92.12 282 PHE A C 1
ATOM 2249 O O . PHE A 1 282 ? -11.482 -12.641 17.557 1.00 92.12 282 PHE A O 1
ATOM 2256 N N . ILE A 1 283 ? -11.232 -10.416 17.737 1.00 90.56 283 ILE A N 1
ATOM 2257 C CA . ILE A 1 283 ? -10.951 -10.343 19.171 1.00 90.56 283 ILE A CA 1
ATOM 2258 C C . ILE A 1 283 ? -11.901 -9.298 19.761 1.00 90.56 283 ILE A C 1
ATOM 2260 O O . ILE A 1 283 ? -11.836 -8.122 19.403 1.00 90.56 283 ILE A O 1
ATOM 2264 N N . SER A 1 284 ? -12.771 -9.728 20.677 1.00 87.62 284 SER A N 1
ATOM 2265 C CA . SER A 1 284 ? -13.557 -8.807 21.502 1.00 87.62 284 SER A CA 1
ATOM 2266 C C . SER A 1 284 ? -12.650 -8.120 22.524 1.00 87.62 284 SER A C 1
ATOM 2268 O O . SER A 1 284 ? -11.843 -8.770 23.199 1.00 87.62 284 SER A O 1
ATOM 2270 N N . PHE A 1 285 ? -12.767 -6.799 22.626 1.00 84.69 285 PHE A N 1
ATOM 2271 C CA . PHE A 1 285 ? -12.018 -5.984 23.571 1.00 84.69 285 PHE A CA 1
ATOM 2272 C C . PHE A 1 285 ? -12.827 -5.777 24.864 1.00 84.69 285 PHE A C 1
ATOM 2274 O O . PHE A 1 285 ? -13.960 -5.295 24.794 1.00 84.69 285 PHE A O 1
ATOM 2281 N N . PRO A 1 286 ? -12.285 -6.130 26.045 1.00 80.12 286 PRO A N 1
ATOM 2282 C CA . PRO A 1 286 ? -13.022 -6.053 27.297 1.00 80.12 286 PRO A CA 1
ATOM 2283 C C . PRO A 1 286 ? -13.147 -4.604 27.779 1.00 80.12 286 PRO A C 1
ATOM 2285 O O . PRO A 1 286 ? -12.197 -3.827 27.711 1.00 80.12 286 PRO A O 1
ATOM 2288 N N . SER A 1 287 ? -14.293 -4.270 28.367 1.00 68.94 287 SER A N 1
ATOM 2289 C CA . SER A 1 287 ? -14.604 -2.961 28.962 1.00 68.94 287 SER A CA 1
ATOM 2290 C C . SER A 1 287 ? -13.944 -2.722 30.338 1.00 68.94 287 SER A C 1
ATOM 2292 O O . SER A 1 287 ? -14.474 -1.991 31.175 1.00 68.94 287 SER A O 1
ATOM 2294 N N . SER A 1 288 ? -12.789 -3.350 30.597 1.00 65.81 288 SER A N 1
ATOM 2295 C CA . SER A 1 288 ? -12.022 -3.193 31.841 1.00 65.81 288 SER A CA 1
ATOM 2296 C C . SER A 1 288 ? -11.203 -1.891 31.859 1.00 65.81 288 SER A C 1
ATOM 2298 O O . SER A 1 288 ? -11.166 -1.140 30.887 1.00 65.81 288 SER A O 1
ATOM 2300 N N . SER A 1 289 ? -10.542 -1.586 32.981 1.00 59.31 289 SER A N 1
ATOM 2301 C CA . SER A 1 289 ? -9.828 -0.314 33.186 1.00 59.31 289 SER A CA 1
ATOM 2302 C C . SER A 1 289 ? -8.410 -0.254 32.599 1.00 59.31 289 SER A C 1
ATOM 2304 O O . SER A 1 289 ? -7.793 0.808 32.619 1.00 59.31 289 SER A O 1
ATOM 2306 N N . SER A 1 290 ? -7.840 -1.367 32.124 1.00 61.91 290 SER A N 1
ATOM 2307 C CA . SER A 1 290 ? -6.485 -1.404 31.531 1.00 61.91 290 SER A CA 1
ATOM 2308 C C . SER A 1 290 ? -6.339 -2.452 30.404 1.00 61.91 290 SER A C 1
ATOM 2310 O O . SER A 1 290 ? -5.365 -3.209 30.373 1.00 61.91 290 SER A O 1
ATOM 2312 N N . PRO A 1 291 ? -7.297 -2.524 29.458 1.00 79.19 291 PRO A N 1
ATOM 2313 C CA . PRO A 1 291 ? -7.500 -3.688 28.589 1.00 79.19 291 PRO A CA 1
ATOM 2314 C C . PRO A 1 291 ? -6.352 -3.929 27.598 1.00 79.19 291 PRO A C 1
ATOM 2316 O O . PRO A 1 291 ? -6.066 -5.072 27.239 1.00 79.19 291 PRO A O 1
ATOM 2319 N N . TRP A 1 292 ? -5.636 -2.879 27.184 1.00 91.62 292 TRP A N 1
ATOM 2320 C CA . TRP A 1 292 ? -4.536 -3.002 26.225 1.00 91.62 292 TRP A CA 1
ATOM 2321 C C . TRP A 1 292 ? -3.387 -3.888 26.713 1.00 91.62 292 TRP A C 1
ATOM 2323 O O . TRP A 1 292 ? -2.826 -4.630 25.909 1.00 91.62 292 TRP A O 1
ATOM 2333 N N . VAL A 1 293 ? -3.070 -3.879 28.011 1.00 89.56 293 VAL A N 1
ATOM 2334 C CA . VAL A 1 293 ? -1.984 -4.702 28.578 1.00 89.56 293 VAL A CA 1
ATOM 2335 C C . VAL A 1 293 ? -2.324 -6.198 28.516 1.00 89.56 293 VAL A C 1
ATOM 2337 O O . VAL A 1 293 ? -1.452 -7.023 28.255 1.00 89.56 293 VAL A O 1
ATOM 2340 N N . GLU A 1 294 ? -3.599 -6.549 28.697 1.00 87.06 294 GLU A N 1
ATOM 2341 C CA . GLU A 1 294 ? -4.087 -7.935 28.712 1.00 87.06 294 GLU A CA 1
ATOM 2342 C C . GLU A 1 294 ? -4.352 -8.502 27.308 1.00 87.06 294 GLU A C 1
ATOM 2344 O O . GLU A 1 294 ? -4.245 -9.713 27.085 1.00 87.06 294 GLU A O 1
ATOM 2349 N N . VAL A 1 295 ? -4.735 -7.643 26.358 1.00 89.88 295 VAL A N 1
ATOM 2350 C CA . VAL A 1 295 ? -5.150 -8.056 25.009 1.00 89.88 295 VAL A CA 1
ATOM 2351 C C . VAL A 1 295 ? -4.008 -7.964 23.990 1.00 89.88 295 VAL A C 1
ATOM 2353 O O . VAL A 1 295 ? -3.931 -8.817 23.105 1.00 89.88 295 VAL A O 1
ATOM 2356 N N . LEU A 1 296 ? -3.067 -7.019 24.130 1.00 93.69 296 LEU A N 1
ATOM 2357 C CA . LEU A 1 296 ? -1.928 -6.871 23.209 1.00 93.69 296 LEU A CA 1
ATOM 2358 C C . LEU A 1 296 ? -1.115 -8.169 23.001 1.00 93.69 296 LEU A C 1
ATOM 2360 O O . LEU A 1 296 ? -0.837 -8.484 21.843 1.00 93.69 296 LEU A O 1
ATOM 2364 N N . PRO A 1 297 ? -0.784 -8.978 24.033 1.00 92.94 297 PRO A N 1
ATOM 2365 C CA . PRO A 1 297 ? -0.080 -10.247 23.830 1.00 92.94 297 PRO A CA 1
ATOM 2366 C C . PRO A 1 297 ? -0.872 -11.254 22.983 1.00 92.94 297 PRO A C 1
ATOM 2368 O O . PRO A 1 297 ? -0.280 -11.993 22.200 1.00 92.94 297 PRO A O 1
ATOM 2371 N N . LYS A 1 298 ? -2.209 -11.258 23.099 1.00 91.38 298 LYS A N 1
ATOM 2372 C CA . LYS A 1 298 ? -3.100 -12.145 22.332 1.00 91.38 298 LYS A CA 1
ATOM 2373 C C . LYS A 1 298 ? -3.109 -11.745 20.856 1.00 91.38 298 LYS A C 1
ATOM 2375 O O . LYS A 1 298 ? -2.873 -12.584 19.994 1.00 91.38 298 LYS A O 1
ATOM 2380 N N . ILE A 1 299 ? -3.287 -10.450 20.574 1.00 93.88 299 ILE A N 1
ATOM 2381 C CA . ILE A 1 299 ? -3.261 -9.926 19.199 1.00 93.88 299 ILE A CA 1
ATOM 2382 C C . ILE A 1 299 ? -1.877 -10.147 18.565 1.00 93.88 299 ILE A C 1
ATOM 2384 O O . ILE A 1 299 ? -1.788 -10.514 17.401 1.00 93.88 299 ILE A O 1
ATOM 2388 N N . LEU A 1 300 ? -0.777 -9.977 19.308 1.00 93.69 300 LEU A N 1
ATOM 2389 C CA . LEU A 1 300 ? 0.566 -10.223 18.769 1.00 93.69 300 LEU A CA 1
ATOM 2390 C C . LEU A 1 300 ? 0.834 -11.705 18.445 1.00 93.69 300 LEU A C 1
ATOM 2392 O O . LEU A 1 300 ? 1.613 -11.973 17.533 1.00 93.69 300 LEU A O 1
ATOM 2396 N N . GLY A 1 301 ? 0.167 -12.656 19.111 1.00 90.81 301 GLY A N 1
ATOM 2397 C CA . GLY A 1 301 ? 0.188 -14.073 18.719 1.00 90.81 301 GLY A CA 1
ATOM 2398 C C . GLY A 1 301 ? -0.460 -14.320 17.349 1.00 90.81 301 GLY A C 1
ATOM 2399 O O . GLY A 1 301 ? 0.102 -15.022 16.508 1.00 90.81 301 GLY A O 1
ATOM 2400 N N . GLU A 1 302 ? -1.582 -13.647 17.082 1.00 89.81 302 GLU A N 1
ATOM 2401 C CA . GLU A 1 302 ? -2.316 -13.685 15.805 1.00 89.81 302 GLU A CA 1
ATOM 2402 C C . GLU A 1 302 ? -1.575 -13.023 14.623 1.00 89.81 302 GLU A C 1
ATOM 2404 O O . GLU A 1 302 ? -2.048 -13.069 13.483 1.00 89.81 302 GLU A O 1
ATOM 2409 N N . ALA A 1 303 ? -0.422 -12.390 14.860 1.00 83.56 303 ALA A N 1
ATOM 2410 C CA . ALA A 1 303 ? 0.303 -11.623 13.848 1.00 83.56 303 ALA A CA 1
ATOM 2411 C C . ALA A 1 303 ? 1.063 -12.475 12.817 1.00 83.56 303 ALA A C 1
ATOM 2413 O O . ALA A 1 303 ? 1.499 -11.945 11.795 1.00 83.56 303 ALA A O 1
ATOM 2414 N N . THR A 1 304 ? 1.251 -13.771 13.081 1.00 73.25 304 THR A N 1
ATOM 2415 C CA . THR A 1 304 ? 2.011 -14.674 12.204 1.00 73.25 304 THR A CA 1
ATOM 2416 C C . THR A 1 304 ? 1.242 -14.918 10.898 1.00 73.25 304 THR A C 1
ATOM 2418 O O . THR A 1 304 ? 0.159 -15.503 10.951 1.00 73.25 304 THR A O 1
ATOM 2421 N N . PRO A 1 305 ? 1.763 -14.529 9.716 1.00 61.62 305 PRO A N 1
ATOM 2422 C CA . PRO A 1 305 ? 1.092 -14.817 8.453 1.00 61.62 305 PRO A CA 1
ATOM 2423 C C . PRO A 1 305 ? 1.020 -16.327 8.214 1.00 61.62 305 PRO A C 1
ATOM 2425 O O . PRO A 1 305 ? 2.011 -17.040 8.394 1.00 61.62 305 PRO A O 1
ATOM 2428 N N . THR A 1 306 ? -0.131 -16.829 7.765 1.00 56.09 306 THR A N 1
ATOM 2429 C CA . THR A 1 306 ? -0.273 -18.236 7.378 1.00 56.09 306 THR A CA 1
ATOM 2430 C C . THR A 1 306 ? 0.537 -18.487 6.104 1.00 56.09 306 THR A C 1
ATOM 2432 O O . THR A 1 306 ? 0.070 -18.226 4.998 1.00 56.09 306 THR A O 1
ATOM 2435 N N . VAL A 1 307 ? 1.767 -18.990 6.266 1.00 50.53 307 VAL A N 1
ATOM 2436 C CA . VAL A 1 307 ? 2.816 -19.092 5.225 1.00 50.53 307 VAL A CA 1
ATOM 2437 C C . VAL A 1 307 ? 2.332 -19.724 3.907 1.00 50.53 307 VAL A C 1
ATOM 2439 O O . VAL A 1 307 ? 2.823 -19.375 2.837 1.00 50.53 307 VAL A O 1
ATOM 2442 N N . ALA A 1 308 ? 1.319 -20.592 3.961 1.00 46.16 308 ALA A N 1
ATOM 2443 C CA . ALA A 1 308 ? 0.682 -21.208 2.797 1.00 46.16 308 ALA A CA 1
ATOM 2444 C C . ALA A 1 308 ? 0.005 -20.226 1.808 1.00 46.16 308 ALA A C 1
ATOM 2446 O O . ALA A 1 308 ? -0.234 -20.605 0.664 1.00 46.16 308 ALA A O 1
ATOM 2447 N N . GLN A 1 309 ? -0.331 -18.993 2.210 1.00 48.78 309 GLN A N 1
ATOM 2448 C CA . GLN A 1 309 ? -1.120 -18.065 1.380 1.00 48.78 309 GLN A CA 1
ATOM 2449 C C . GLN A 1 309 ? -0.284 -17.164 0.457 1.00 48.78 309 GLN A C 1
ATOM 2451 O O . GLN A 1 309 ? -0.753 -16.787 -0.614 1.00 48.78 309 GLN A O 1
ATOM 2456 N N . SER A 1 310 ? 0.961 -16.833 0.815 1.00 44.81 310 SER A N 1
ATOM 2457 C CA . SER A 1 310 ? 1.797 -15.945 -0.015 1.00 44.81 310 SER A CA 1
ATOM 2458 C C . SER A 1 310 ? 2.233 -16.584 -1.341 1.00 44.81 310 SER A C 1
ATOM 2460 O O . SER A 1 310 ? 2.547 -15.864 -2.281 1.00 44.81 310 SER A O 1
ATOM 2462 N N . ALA A 1 311 ? 2.223 -17.917 -1.431 1.00 43.06 311 ALA A N 1
ATOM 2463 C CA . ALA A 1 311 ? 2.636 -18.679 -2.612 1.00 43.06 311 ALA A CA 1
ATOM 2464 C C . ALA A 1 311 ? 1.505 -18.943 -3.633 1.00 43.06 311 ALA A C 1
ATOM 2466 O O . ALA A 1 311 ? 1.730 -19.650 -4.610 1.00 43.06 311 ALA A O 1
ATOM 2467 N N . SER A 1 312 ? 0.288 -18.429 -3.406 1.00 40.34 312 SER A N 1
ATOM 2468 C CA . SER A 1 312 ? -0.888 -18.676 -4.266 1.00 40.34 312 SER A CA 1
ATOM 2469 C C . SER A 1 312 ? -1.548 -17.406 -4.823 1.00 40.34 312 SER A C 1
ATOM 2471 O O . SER A 1 312 ? -2.622 -17.477 -5.423 1.00 40.34 312 SER A O 1
ATOM 2473 N N . ARG A 1 313 ? -0.919 -16.238 -4.628 1.00 44.00 313 ARG A N 1
ATOM 2474 C CA . ARG A 1 313 ? -1.417 -14.914 -5.057 1.00 44.00 313 ARG A CA 1
ATOM 2475 C C . ARG A 1 313 ? -0.373 -14.042 -5.775 1.00 44.00 313 ARG A C 1
ATOM 2477 O O . ARG A 1 313 ? -0.630 -12.856 -5.983 1.00 44.00 313 ARG A O 1
ATOM 2484 N N . ILE A 1 314 ? 0.780 -14.613 -6.127 1.00 41.78 314 ILE A N 1
ATOM 2485 C CA . ILE A 1 314 ? 1.908 -13.971 -6.826 1.00 41.78 314 ILE A CA 1
ATOM 2486 C C . ILE A 1 314 ? 2.373 -14.910 -7.940 1.00 41.78 314 ILE A C 1
ATOM 2488 O O . ILE A 1 314 ? 2.705 -14.395 -9.027 1.00 41.78 314 ILE A O 1
#

Secondary structure (DSSP, 8-state):
-----------EETTEE-SEEEEEEEETTEEEEEEEEE-SSTT-S-TTSTTT-EEE----TTTTHHHHHHHHHHH---EEEEEEE--TT-SSTTTSPPEEEEEE-----PPPPPTT--S-HHHHHTSTTHHHHHHHHHHHHHHHHHHHHHHHHHHTS-EEEEE-BTTTB-THHHHHS-----HHHHTTPPBPTTHHHHHHHHTTTSEEEEEE--TTTSS-HHHHHHHHHHHTT---SEEEE-SSGGGGGGG--TTEEEEE---TTSTTHHHHHHHHHTT--EEEPP-SSSHHHHHHHHHHHTTS--GGGTTS--

Radius of gyration: 27.83 Å; chains: 1; bounding box: 65×42×79 Å

pLDDT: mean 81.79, std 17.27, range [26.28, 98.31]

InterPro domains:
  IPR023214 HAD superfamily [G3DSA:3.40.50.1000] (157-257)

Organism: Polarella glacialis (NCBI:txid89957)

Sequence (314 aa):
AYAHSDTVLVAAFQGAVVLRDCFCVVTAHRPFHGYWRIRQSLKSASAASTKGGYQDFNFPLADIAHFVAEFANKTGVVVGGVDFIWQEADPQVRSSEPYTLEVSPTSDINPPTPADWKQSYAEFKDTKGFRPAYINIRRQWTDAMVLAVVDRYRLSRRHLFVGLDGLLAKSQTRLLSNWDGSSKKVMEDEPVDGSQEALRALRRSFFVRLIAARGADYKDPFNVTQTWLHRFGFEYDDLIIVQRPELKLAYQSSETLLLDVIDQGGTTGLQEKELQDRGLPFISFPSSSSPWVEVLPKILGEATPTVAQSASRI

Foldseek 3Di:
DDDPPDDDDDDDDPGFGDQWKKKFWAAQLFTPFIWIWGHPDPVPPGLPDPPPRATGRPDCRVLCSNLSNVVCVVPVDRTWIWIWDDGSPDPDPNPDRTDTDDTGHDPADFFDDDPPDDDGSVVVCVDPVRVVRRVVSVVVSVVRNVCRVVVCLQLVWQAEEEEPDLGQWVCPVVVPPPQDLDLVVVLVTDTQPCSQVLQVVLSVQHQYEYEYQSQQRHPPPPVSVVVSCVVVVHDHNYYYYHVGDVCVVVPFDQRHEYEYAQDCPDVSVVVVVVCVVRVTHYDHQDSDRRRSVVCSVVVVVVSDGPVVPSVPPD